Protein 7D8D (pdb70)

GO terms:
  GO:0071885 N-terminal protein N-methyltransferase activity (F, IDA)
  GO:0005829 cytosol (C, IDA)
  GO:0018016 N-terminal peptidyl-proline dimethylation (P, IDA)
  GO:0002181 cytoplasmic translation (P, IGI)
  GO:0002181 cytoplasmic translation (P, IMP)
  GO:0071885 N-terminal protein N-methyltransferase activity (F, IMP)
  GO:0005737 cytoplasm (C, HDA)
  GO:0018016 N-terminal peptidyl-proline dimethylation (P, IMP)

Radius of gyration: 16.6 Å; Cα contacts (8 Å, |Δi|>4): 497; chains: 2; bounding box: 36×50×42 Å

Solvent-accessible surface area: 11032 Å² total; per-residue (Å²): 250,132,94,89,21,26,67,69,21,111,68,126,68,3,62,96,76,22,57,127,27,101,26,61,36,79,11,21,3,44,50,27,0,120,85,48,79,0,8,87,45,4,30,97,10,1,39,58,4,5,140,121,11,116,88,108,6,103,44,79,137,156,49,97,66,33,0,0,2,0,21,10,8,2,0,14,11,0,84,50,2,0,43,147,40,7,54,80,0,0,0,1,10,42,2,128,38,4,15,101,50,0,74,98,33,0,47,133,11,86,128,146,45,19,22,24,101,43,59,94,41,12,11,46,108,11,88,4,87,82,34,44,0,11,0,0,0,1,9,18,8,1,6,32,2,23,30,74,74,2,7,45,0,0,103,62,0,40,99,0,14,8,51,59,1,0,0,0,2,0,15,4,6,10,77,86,121,92,25,39,47,43,147,92,4,2,6,8,9,1,4,43,39,50,1,117,110,5,4,115,115,4,24,3,94,49,35,20,30,75,97,9,169,48,32,32,231,69,10,7,27,1,51,6,0,0,0,21,47,72,102,200,14,3,32,106,77,165

Organism: Saccharomyces cerevisiae (strain ATCC 204508 / S288c) (NCBI:txid559292)

Foldseek 3Di:
DDDALLVQFDLVLLLVLLLPFDLDQCRVVVNCGPVHCPLVLVQVQVQVVCVVCVVLQDADPPDFAEEEAEQQFLNSCVLRHVVVPHQAYEYEHQHVVSPVNNCVSCVVVVVVVRYDYYHNDHLLPDAADFQAHQEYEAEAPLQSHPLVSSLVSLLSVQRNHHVSHKYKYKYFADPDQGKHADSSNRGIHHHPVSVVVSCVSSQKDWPDKAWRPDDDPVGGTIIMTIIHGHDD/DDDDDD

Structure (mmCIF, N/CA/C/O backbone):
data_7D8D
#
_entry.id   7D8D
#
_cell.length_a   38.692
_cell.length_b   52.014
_cell.length_c   127.723
_cell.angle_alpha   90.000
_cell.angle_beta   90.000
_cell.angle_gamma   90.000
#
_symmetry.space_group_name_H-M   'P 21 21 21'
#
loop_
_entity.id
_entity.type
_entity.pdbx_description
1 polymer 'Alpha N-terminal protein methyltransferase 1'
2 polymer Rps25A-peptide
3 non-polymer S-ADENOSYL-L-HOMOCYSTEINE
4 water water
#
loop_
_atom_site.group_PDB
_atom_site.id
_atom_site.type_symbol
_atom_site.label_atom_id
_atom_site.label_alt_id
_atom_site.label_comp_id
_atom_site.label_asym_id
_atom_site.label_entity_id
_atom_site.label_seq_id
_atom_site.pdbx_PDB_ins_code
_atom_site.Cartn_x
_atom_site.Cartn_y
_atom_site.Cartn_z
_atom_site.occupancy
_atom_site.B_iso_or_equiv
_atom_site.auth_seq_id
_atom_site.auth_comp_id
_atom_site.auth_asym_id
_atom_site.auth_atom_id
_atom_site.pdbx_PDB_model_num
ATOM 1 N N . MET A 1 1 ? 23.46338 26.30978 -1.36392 0.500 41.86416 1 MET A N 1
ATOM 2 C CA . MET A 1 1 ? 22.85486 25.09233 -1.97053 0.500 41.64365 1 MET A CA 1
ATOM 3 C C . MET A 1 1 ? 23.23428 23.83094 -1.20540 0.500 34.44143 1 MET A C 1
ATOM 4 O O . MET A 1 1 ? 24.28561 23.75664 -0.56873 0.500 33.69377 1 MET A O 1
ATOM 20 N N . ASP A 1 2 ? 22.35511 22.83973 -1.28441 1.000 28.10168 2 ASP A N 1
ATOM 21 C CA . ASP A 1 2 ? 22.60021 21.54777 -0.67388 1.000 22.72065 2 ASP A CA 1
ATOM 22 C C . ASP A 1 2 ? 23.74261 20.83375 -1.38793 1.000 17.15241 2 ASP A C 1
ATOM 23 O O . ASP A 1 2 ? 24.03120 21.08332 -2.56170 1.000 17.95223 2 ASP A O 1
ATOM 32 N N . VAL A 1 3 ? 24.39668 19.92519 -0.67107 1.000 12.43316 3 VAL A N 1
ATOM 33 C CA . VAL A 1 3 ? 25.40551 19.07555 -1.30343 1.000 10.78244 3 VAL A CA 1
ATOM 34 C C . VAL A 1 3 ? 24.69895 18.25416 -2.37649 1.000 9.83289 3 VAL A C 1
ATOM 35 O O . VAL A 1 3 ? 23.47530 18.06072 -2.31031 1.000 10.38268 3 VAL A O 1
ATOM 48 N N . PRO A 1 4 ? 25.40659 17.76189 -3.38856 1.000 9.38029 4 PRO A N 1
ATOM 49 C CA . PRO A 1 4 ? 24.72492 17.01304 -4.44928 1.000 9.11421 4 PRO A CA 1
ATOM 50 C C . PRO A 1 4 ? 24.02017 15.78219 -3.89683 1.000 7.95292 4 PRO A C 1
ATOM 51 O O . PRO A 1 4 ? 24.52402 15.09177 -3.01200 1.000 8.38720 4 PRO A O 1
ATOM 62 N N . ALA A 1 5 ? 22.85397 15.48617 -4.46556 1.000 7.36813 5 ALA A N 1
ATOM 63 C CA . ALA A 1 5 ? 22.10709 14.30367 -4.04848 1.000 7.30595 5 ALA A CA 1
ATOM 64 C C . ALA A 1 5 ? 22.96157 13.04381 -4.11449 1.000 6.34389 5 ALA A C 1
ATOM 65 O O . ALA A 1 5 ? 22.86089 12.17183 -3.24040 1.000 6.52612 5 ALA A O 1
ATOM 72 N N . ASP A 1 6 ? 23.78597 12.91258 -5.15876 1.000 5.75638 6 ASP A N 1
ATOM 73 C CA . ASP A 1 6 ? 24.53633 11.67235 -5.33937 1.000 6.03866 6 ASP A CA 1
ATOM 74 C C . ASP A 1 6 ? 25.70473 11.53407 -4.37357 1.000 6.22100 6 ASP A C 1
ATOM 75 O O . ASP A 1 6 ? 26.26953 10.43762 -4.27586 1.000 6.64174 6 ASP A O 1
ATOM 84 N N . SER A 1 7 ? 26.04457 12.58634 -3.62505 1.000 6.44304 7 SER A N 1
ATOM 85 C CA . SER A 1 7 ? 27.10392 12.47761 -2.62977 1.000 7.47977 7 SER A CA 1
ATOM 86 C C . SER A 1 7 ? 26.71032 11.57830 -1.46873 1.000 7.01486 7 SER A C 1
ATOM 87 O O . SER A 1 7 ? 27.57720 11.18194 -0.68696 1.000 8.38007 7 SER A O 1
ATOM 95 N N . HIS A 1 8 ? 25.42347 11.27380 -1.32458 1.000 7.00454 8 HIS A N 1
ATOM 96 C CA . HIS A 1 8 ? 24.92971 10.45827 -0.22403 1.000 7.76186 8 HIS A CA 1
ATOM 97 C C . HIS A 1 8 ? 24.90543 8.96997 -0.54476 1.000 7.44487 8 HIS A C 1
ATOM 98 O O . HIS A 1 8 ? 24.66375 8.16271 0.35783 1.000 8.18474 8 HIS A O 1
ATOM 112 N N . ILE A 1 9 ? 25.12553 8.58336 -1.80401 1.000 6.73450 9 ILE A N 1
ATOM 113 C CA . ILE A 1 9 ? 25.08152 7.16950 -2.16223 1.000 6.46105 9 ILE A CA 1
ATOM 114 C C . ILE A 1 9 ? 26.17948 6.40767 -1.44415 1.000 6.38968 9 ILE A C 1
ATOM 115 O O . ILE A 1 9 ? 27.34776 6.82158 -1.44508 1.000 7.63370 9 ILE A O 1
ATOM 131 N N . LYS A 1 10 ? 25.80745 5.27087 -0.85638 1.000 6.77722 10 LYS A N 1
ATOM 132 C CA . LYS A 1 10 ? 26.73808 4.33747 -0.22829 1.000 7.35473 10 LYS A CA 1
ATOM 133 C C . LYS A 1 10 ? 26.39262 2.95071 -0.76007 1.000 6.68460 10 LYS A C 1
ATOM 134 O O . LYS A 1 10 ? 25.33423 2.39872 -0.43866 1.000 6.89508 10 LYS A O 1
ATOM 153 N N . TYR A 1 11 ? 27.27994 2.38200 -1.57983 1.000 6.87128 11 TYR A N 1
ATOM 154 C CA . TYR A 1 11 ? 26.98027 1.10168 -2.21313 1.000 6.81816 11 TYR A CA 1
ATOM 155 C C . TYR A 1 11 ? 26.59737 0.03757 -1.18915 1.000 7.08154 11 TYR A C 1
ATOM 156 O O . TYR A 1 11 ? 25.68245 -0.76349 -1.42080 1.000 7.25421 11 TYR A O 1
ATOM 174 N N . GLU A 1 12 ? 27.30915 -0.00731 -0.06202 1.000 7.86642 12 GLU A N 1
ATOM 175 C CA . GLU A 1 12 ? 27.03853 -1.03978 0.92609 1.000 9.41470 12 GLU A CA 1
ATOM 176 C C . GLU A 1 12 ? 25.62593 -0.92926 1.48576 1.000 8.25682 12 GLU A C 1
ATOM 177 O O . GLU A 1 12 ? 24.99982 -1.95193 1.79788 1.000 8.66147 12 GLU A O 1
ATOM 189 N N . ASP A 1 13 ? 25.11726 0.29877 1.64927 1.000 7.67631 13 ASP A N 1
ATOM 190 C CA . ASP A 1 13 ? 23.75449 0.47236 2.13369 1.000 7.64981 13 ASP A CA 1
ATOM 191 C C . ASP A 1 13 ? 22.75202 -0.05520 1.11768 1.000 6.72638 13 ASP A C 1
ATOM 192 O O . ASP A 1 13 ? 21.74606 -0.67081 1.48783 1.000 7.36685 13 ASP A O 1
ATOM 201 N N . ALA A 1 14 ? 23.00230 0.18929 -0.16778 1.000 6.06554 14 ALA A N 1
ATOM 202 C CA . ALA A 1 14 ? 22.10947 -0.31246 -1.20290 1.000 6.06140 14 ALA A CA 1
ATOM 203 C C . ALA A 1 14 ? 22.07672 -1.83430 -1.21594 1.000 5.84516 14 ALA A C 1
ATOM 204 O O . ALA A 1 14 ? 21.00438 -2.44694 -1.28044 1.000 6.16464 14 ALA A O 1
ATOM 211 N N . ILE A 1 15 ? 23.24489 -2.46711 -1.16973 1.000 6.34708 15 ILE A N 1
ATOM 212 C CA . ILE A 1 15 ? 23.27209 -3.92172 -1.19846 1.000 6.76737 15 ILE A CA 1
ATOM 213 C C . ILE A 1 15 ? 22.65810 -4.49951 0.07506 1.000 7.06575 15 ILE A C 1
ATOM 214 O O . ILE A 1 15 ? 21.94320 -5.50398 0.02021 1.000 7.35960 15 ILE A O 1
ATOM 230 N N . ASP A 1 16 ? 22.90151 -3.87750 1.23081 1.000 7.28362 16 ASP A N 1
ATOM 231 C CA . ASP A 1 16 ? 22.26423 -4.35340 2.45557 1.000 8.22303 16 ASP A CA 1
ATOM 232 C C . ASP A 1 16 ? 20.74482 -4.29381 2.33839 1.000 8.21833 16 ASP A C 1
ATOM 233 O O . ASP A 1 16 ? 20.03687 -5.20354 2.78670 1.000 9.52506 16 ASP A O 1
ATOM 242 N N . TYR A 1 17 ? 20.22364 -3.20813 1.76339 1.000 7.34857 17 TYR A N 1
ATOM 243 C CA . TYR A 1 17 ? 18.78187 -3.07756 1.58879 1.000 7.47815 17 TYR A CA 1
ATOM 244 C C . TYR A 1 17 ? 18.24211 -4.17077 0.67501 1.000 6.94676 17 TYR A C 1
ATOM 245 O O . TYR A 1 17 ? 17.31841 -4.90772 1.03722 1.000 7.86198 17 TYR A O 1
ATOM 263 N N . TRP A 1 18 ? 18.80356 -4.28627 -0.52803 1.000 6.65721 18 TRP A N 1
ATOM 264 C CA . TRP A 1 18 ? 18.22921 -5.20062 -1.50512 1.000 6.06537 18 TRP A CA 1
ATOM 265 C C . TRP A 1 18 ? 18.38714 -6.65552 -1.08665 1.000 7.06114 18 TRP A C 1
ATOM 266 O O . TRP A 1 18 ? 17.53071 -7.48481 -1.40816 1.000 6.99164 18 TRP A O 1
ATOM 287 N N . THR A 1 19 ? 19.44830 -6.97976 -0.35037 1.000 7.05221 19 THR A N 1
ATOM 288 C CA . THR A 1 19 ? 19.64714 -8.36205 0.08224 1.000 7.11250 19 THR A CA 1
ATOM 289 C C . THR A 1 19 ? 18.52165 -8.84323 0.98750 1.000 8.38172 19 THR A C 1
ATOM 290 O O . THR A 1 19 ? 18.23527 -10.04547 1.03168 1.000 9.45498 19 THR A O 1
ATOM 301 N N . ASP A 1 20 ? 17.84717 -7.92984 1.68622 1.000 8.18171 20 ASP A N 1
ATOM 302 C CA . ASP A 1 20 ? 16.72709 -8.28750 2.54522 1.000 9.83073 20 ASP A CA 1
ATOM 303 C C . ASP A 1 20 ? 15.36058 -8.10788 1.88664 1.000 9.48005 20 ASP A C 1
ATOM 304 O O . ASP A 1 20 ? 14.34558 -8.37449 2.53731 1.000 11.41658 20 ASP A O 1
ATOM 313 N N . VAL A 1 21 ? 15.30021 -7.68554 0.62597 1.000 7.97566 21 VAL A N 1
ATOM 314 C CA . VAL A 1 21 ? 14.04677 -7.58506 -0.11315 1.000 7.43769 21 VAL A CA 1
ATOM 315 C C . VAL A 1 21 ? 13.67453 -8.95782 -0.65812 1.000 7.13284 21 VAL A C 1
ATOM 316 O O . VAL A 1 21 ? 14.53085 -9.71446 -1.13021 1.000 7.69968 21 VAL A O 1
ATOM 329 N N . ASP A 1 22 ? 12.38718 -9.28653 -0.60481 1.000 7.73205 22 ASP A N 1
ATOM 330 C CA . ASP A 1 22 ? 11.93212 -10.55147 -1.16311 1.000 7.77011 22 ASP A CA 1
ATOM 331 C C . ASP A 1 22 ? 12.34614 -10.67932 -2.62742 1.000 7.18705 22 ASP A C 1
ATOM 332 O O . ASP A 1 22 ? 12.20759 -9.73756 -3.41574 1.000 7.67434 22 ASP A O 1
ATOM 341 N N . ALA A 1 23 ? 12.79792 -11.87946 -3.00749 1.000 7.35722 23 ALA A N 1
ATOM 342 C CA . ALA A 1 23 ? 13.21860 -12.16892 -4.37958 1.000 6.93596 23 ALA A CA 1
ATOM 343 C C . ALA A 1 23 ? 11.99358 -12.53385 -5.21718 1.000 6.57517 23 ALA A C 1
ATOM 344 O O . ALA A 1 23 ? 11.81018 -13.67005 -5.66551 1.000 7.56914 23 ALA A O 1
ATOM 351 N N . THR A 1 24 ? 11.14768 -11.52388 -5.42667 1.000 6.48984 24 THR A N 1
ATOM 352 C CA . THR A 1 24 ? 9.86793 -11.66422 -6.09341 1.000 6.46522 24 THR A CA 1
ATOM 353 C C . THR A 1 24 ? 9.63447 -10.42710 -6.94625 1.000 6.28495 24 THR A C 1
ATOM 354 O O . THR A 1 24 ? 10.31506 -9.40225 -6.81148 1.000 6.12213 24 THR A O 1
ATOM 365 N N . VAL A 1 25 ? 8.62284 -10.50849 -7.81316 1.000 6.28891 25 VAL A N 1
ATOM 366 C CA . VAL A 1 25 ? 8.23102 -9.34503 -8.60946 1.000 6.63526 25 VAL A CA 1
ATOM 367 C C . VAL A 1 25 ? 7.81684 -8.18156 -7.70732 1.000 6.59462 25 VAL A C 1
ATOM 368 O O . VAL A 1 25 ? 8.20537 -7.03474 -7.94807 1.000 6.80693 25 VAL A O 1
ATOM 381 N N . ASP A 1 26 ? 7.03562 -8.45151 -6.65294 1.000 6.98978 26 ASP A N 1
ATOM 382 C CA . ASP A 1 26 ? 6.69339 -7.39381 -5.70454 1.000 7.30374 26 ASP A CA 1
ATOM 383 C C . ASP A 1 26 ? 7.95014 -6.76694 -5.11325 1.000 7.12552 26 ASP A C 1
ATOM 384 O O . ASP A 1 26 ? 8.01638 -5.54720 -4.91549 1.000 8.42540 26 ASP A O 1
ATOM 393 N N . GLY A 1 27 ? 8.94852 -7.58605 -4.78430 1.000 6.56928 27 GLY A N 1
ATOM 394 C CA . GLY A 1 27 ? 10.16472 -7.04122 -4.19998 1.000 6.28117 27 GLY A CA 1
ATOM 395 C C . GLY A 1 27 ? 10.91886 -6.12316 -5.14170 1.000 6.45363 27 GLY A C 1
ATOM 396 O O . GLY A 1 27 ? 11.26925 -4.99095 -4.78784 1.000 7.38841 27 GLY A O 1
ATOM 400 N N . VAL A 1 28 ? 11.20391 -6.60486 -6.35627 1.000 6.27891 28 VAL A N 1
ATOM 401 C CA . VAL A 1 28 ? 12.01843 -5.81641 -7.27068 1.000 6.35703 28 VAL A CA 1
ATOM 402 C C . VAL A 1 28 ? 11.25469 -4.63547 -7.86073 1.000 6.82680 28 VAL A C 1
ATOM 403 O O . VAL A 1 28 ? 11.88058 -3.70810 -8.39235 1.000 8.25937 28 VAL A O 1
ATOM 416 N N . LEU A 1 29 ? 9.91663 -4.63701 -7.78362 1.000 6.22675 29 LEU A N 1
ATOM 417 C CA . LEU A 1 29 ? 9.11937 -3.51528 -8.25513 1.000 6.84186 29 LEU A CA 1
ATOM 418 C C . LEU A 1 29 ? 8.58488 -2.66062 -7.11305 1.000 7.28132 29 LEU A C 1
ATOM 419 O O . LEU A 1 29 ? 7.65901 -1.86415 -7.31027 1.000 7.78721 29 LEU A O 1
ATOM 435 N N . GLY A 1 30 ? 9.17777 -2.78204 -5.92950 1.000 8.18840 30 GLY A N 1
ATOM 436 C CA . GLY A 1 30 ? 8.82907 -1.87940 -4.85005 1.000 9.39773 30 GLY A CA 1
ATOM 437 C C . GLY A 1 30 ? 7.35979 -1.89296 -4.50612 1.000 9.99940 30 GLY A C 1
ATOM 438 O O . GLY A 1 30 ? 6.78796 -0.83689 -4.19426 1.000 11.16703 30 GLY A O 1
ATOM 442 N N . GLY A 1 31 ? 6.73737 -3.06892 -4.56293 1.000 9.13026 31 GLY A N 1
ATOM 443 C CA . GLY A 1 31 ? 5.34409 -3.25732 -4.24103 1.000 9.50369 31 GLY A CA 1
ATOM 444 C C . GLY A 1 31 ? 4.39966 -3.23029 -5.42239 1.000 9.39865 31 GLY A C 1
ATOM 445 O O . GLY A 1 31 ? 3.24503 -3.64481 -5.28762 1.000 12.04768 31 GLY A O 1
ATOM 449 N N . TYR A 1 32 ? 4.85214 -2.77102 -6.57552 1.000 7.49519 32 TYR A N 1
ATOM 450 C CA . TYR A 1 32 ? 3.99764 -2.62214 -7.75616 1.000 7.24341 32 TYR A CA 1
ATOM 451 C C . TYR A 1 32 ? 4.11971 -3.84874 -8.66397 1.000 6.76795 32 TYR A C 1
ATOM 452 O O . TYR A 1 32 ? 4.55851 -3.78834 -9.81206 1.000 7.28448 32 TYR A O 1
ATOM 470 N N . GLY A 1 33 ? 3.70908 -4.98710 -8.11496 1.000 7.61536 33 GLY A N 1
ATOM 471 C CA . GLY A 1 33 ? 3.81814 -6.27665 -8.76846 1.000 7.61941 33 GLY A CA 1
ATOM 472 C C . GLY A 1 33 ? 2.54879 -6.68992 -9.48132 1.000 7.91054 33 GLY A C 1
ATOM 473 O O . GLY A 1 33 ? 1.78578 -5.85866 -9.98131 1.000 8.05434 33 GLY A O 1
ATOM 477 N N . GLU A 1 34 ? 2.32995 -8.00306 -9.56794 1.000 9.85379 34 GLU A N 1
ATOM 478 C CA . GLU A 1 34 ? 1.29700 -8.52411 -10.46341 1.000 12.47182 34 GLU A CA 1
ATOM 479 C C . GLU A 1 34 ? -0.12153 -8.19410 -10.01276 1.000 12.10927 34 GLU A C 1
ATOM 480 O O . GLU A 1 34 ? -1.04946 -8.32725 -10.81913 1.000 14.29057 34 GLU A O 1
ATOM 492 N N . GLY A 1 35 ? -0.31971 -7.76428 -8.77199 1.000 10.94420 35 GLY A N 1
ATOM 493 C CA . GLY A 1 35 ? -1.61079 -7.25056 -8.35524 1.000 11.60085 35 GLY A CA 1
ATOM 494 C C . GLY A 1 35 ? -1.92295 -5.84945 -8.82703 1.000 9.76280 35 GLY A C 1
ATOM 495 O O . GLY A 1 35 ? -3.01066 -5.32403 -8.56177 1.000 10.91367 35 GLY A O 1
ATOM 499 N N . THR A 1 36 ? -0.98779 -5.23617 -9.53810 1.000 8.00149 36 THR A N 1
ATOM 500 C CA . THR A 1 36 ? -1.13437 -3.90462 -10.08877 1.000 6.94570 36 THR A CA 1
ATOM 501 C C . THR A 1 36 ? -1.00787 -3.98676 -11.60174 1.000 5.94872 36 THR A C 1
ATOM 502 O O . THR A 1 36 ? -0.67934 -5.03443 -12.16669 1.000 6.71614 36 THR A O 1
ATOM 513 N N . VAL A 1 37 ? -1.23479 -2.84931 -12.25952 1.000 5.50379 37 VAL A N 1
ATOM 514 C CA . VAL A 1 37 ? -1.04227 -2.78196 -13.70208 1.000 5.22370 37 VAL A CA 1
ATOM 515 C C . VAL A 1 37 ? 0.42217 -2.70265 -14.12331 1.000 5.08575 37 VAL A C 1
ATOM 516 O O . VAL A 1 37 ? 0.71170 -2.75420 -15.32737 1.000 5.06006 37 VAL A O 1
ATOM 529 N N . VAL A 1 38 ? 1.35865 -2.53903 -13.19495 1.000 5.01659 38 VAL A N 1
ATOM 530 C CA . VAL A 1 38 ? 2.70842 -2.12013 -13.57174 1.000 4.80565 38 VAL A CA 1
ATOM 531 C C . VAL A 1 38 ? 3.45348 -3.15237 -14.40864 1.000 4.80173 38 VAL A C 1
ATOM 532 O O . VAL A 1 38 ? 3.99889 -2.78040 -15.45909 1.000 5.14144 38 VAL A O 1
ATOM 545 N N . PRO A 1 39 ? 3.53999 -4.42702 -14.02338 1.000 5.55954 39 PRO A N 1
ATOM 546 C CA . PRO A 1 39 ? 4.26926 -5.36874 -14.89975 1.000 5.95349 39 PRO A CA 1
ATOM 547 C C . PRO A 1 39 ? 3.71529 -5.40002 -16.31700 1.000 5.94446 39 PRO A C 1
ATOM 548 O O . PRO A 1 39 ? 4.48265 -5.37705 -17.29680 1.000 6.47578 39 PRO A O 1
ATOM 559 N N . THR A 1 40 ? 2.38953 -5.41933 -16.44779 1.000 5.98421 40 THR A N 1
ATOM 560 C CA . THR A 1 40 ? 1.75852 -5.47976 -17.76577 1.000 6.15254 40 THR A CA 1
ATOM 561 C C . THR A 1 40 ? 2.07365 -4.23995 -18.58630 1.000 5.47213 40 THR A C 1
ATOM 562 O O . THR A 1 40 ? 2.43247 -4.34066 -19.77226 1.000 5.89558 40 THR A O 1
ATOM 573 N N . MET A 1 41 ? 1.92603 -3.06171 -17.97684 1.000 5.05054 41 MET A N 1
ATOM 574 C CA . MET A 1 41 ? 2.23320 -1.82450 -18.67175 1.000 5.01797 41 MET A CA 1
ATOM 575 C C . MET A 1 41 ? 3.70833 -1.75425 -19.04338 1.000 4.72920 41 MET A C 1
ATOM 576 O O . MET A 1 41 ? 4.05026 -1.32261 -20.15077 1.000 4.86772 41 MET A O 1
ATOM 590 N N . ASP A 1 42 ? 4.58628 -2.14203 -18.11666 1.000 4.96594 42 ASP A N 1
ATOM 591 C CA . ASP A 1 42 ? 6.01916 -2.07502 -18.36347 1.000 4.78523 42 ASP A CA 1
ATOM 592 C C . ASP A 1 42 ? 6.40789 -2.86811 -19.60562 1.000 4.78987 42 ASP A C 1
ATOM 593 O O . ASP A 1 42 ? 7.17168 -2.39075 -20.45197 1.000 4.99266 42 ASP A O 1
ATOM 602 N N . VAL A 1 43 ? 5.93456 -4.10835 -19.70694 1.000 5.10623 43 VAL A N 1
ATOM 603 C CA . VAL A 1 43 ? 6.29836 -4.96027 -20.83931 1.000 5.53956 43 VAL A CA 1
ATOM 604 C C . VAL A 1 43 ? 5.70054 -4.42680 -22.13320 1.000 5.0152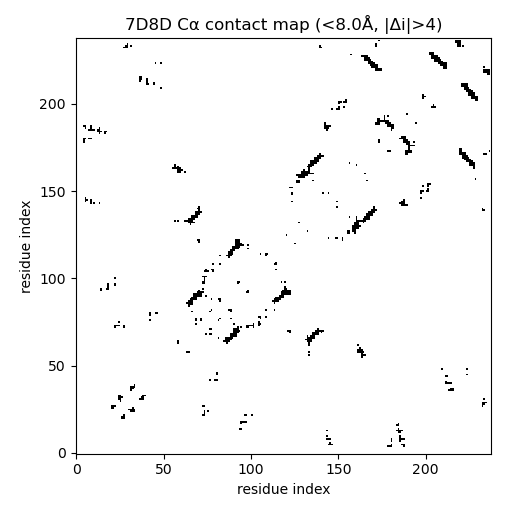5 43 VAL A C 1
ATOM 605 O O . VAL A 1 43 ? 6.35970 -4.41675 -23.17808 1.000 5.54567 43 VAL A O 1
ATOM 618 N N . LEU A 1 44 ? 4.45160 -3.95980 -22.07897 1.000 5.19660 44 LEU A N 1
ATOM 619 C CA . LEU A 1 44 ? 3.81729 -3.36639 -23.25246 1.000 5.57486 44 LEU A CA 1
ATOM 620 C C . LEU A 1 44 ? 4.62648 -2.18718 -23.76894 1.000 5.07673 44 LEU A C 1
ATOM 621 O O . LEU A 1 44 ? 4.89582 -2.06670 -24.97128 1.000 5.87313 44 LEU A O 1
ATOM 637 N N . GLY A 1 45 ? 5.02863 -1.30289 -22.85886 1.000 5.08796 45 GLY A N 1
ATOM 638 C CA . GLY A 1 45 ? 5.75469 -0.11853 -23.26642 1.000 5.27839 45 GLY A CA 1
ATOM 639 C C . GLY A 1 45 ? 7.14502 -0.42421 -23.78788 1.000 4.50279 45 GLY A C 1
ATOM 640 O O . GLY A 1 45 ? 7.59047 0.16638 -24.78033 1.000 4.87206 45 GLY A O 1
ATOM 644 N N . SER A 1 46 ? 7.85217 -1.35292 -23.13705 1.000 4.15218 46 SER A N 1
ATOM 645 C CA . SER A 1 46 ? 9.17738 -1.73611 -23.61472 1.000 4.26039 46 SER A CA 1
ATOM 646 C C . SER A 1 46 ? 9.10079 -2.41443 -24.97755 1.000 4.26653 46 SER A C 1
ATOM 647 O O . SER A 1 46 ? 9.92714 -2.14871 -25.85551 1.000 5.03468 46 SER A O 1
ATOM 655 N N . ASN A 1 47 ? 8.13298 -3.30901 -25.15731 1.000 4.89819 47 ASN A N 1
ATOM 656 C CA . ASN A 1 47 ? 7.97351 -3.94981 -26.45674 1.000 5.64781 47 ASN A CA 1
ATOM 657 C C . ASN A 1 47 ? 7.65565 -2.92546 -27.53478 1.000 6.28107 47 ASN A C 1
ATOM 658 O O . ASN A 1 47 ? 8.19826 -2.99502 -28.63805 1.000 7.57122 47 ASN A O 1
ATOM 669 N N . ASN A 1 48 ? 6.76309 -1.97762 -27.24145 1.000 6.21590 48 ASN A N 1
ATOM 670 C CA A ASN A 1 48 ? 6.42441 -0.95687 -28.23205 0.700 6.98282 48 ASN A CA 1
ATOM 671 C CA B ASN A 1 48 ? 6.43134 -0.97397 -28.24780 0.300 7.22650 48 ASN A CA 1
ATOM 672 C C . ASN A 1 48 ? 7.64548 -0.11103 -28.57838 1.000 6.34947 48 ASN A C 1
ATOM 673 O O . ASN A 1 48 ? 7.85690 0.25584 -29.73994 1.000 7.12185 48 ASN A O 1
ATOM 694 N N . PHE A 1 49 ? 8.45233 0.22142 -27.56966 1.000 5.67820 49 PHE A N 1
ATOM 695 C CA . PHE A 1 49 ? 9.65222 1.02912 -27.76524 1.000 5.77324 49 PHE A CA 1
ATOM 696 C C . PHE A 1 49 ? 10.62549 0.32346 -28.69498 1.000 5.28905 49 PHE A C 1
ATOM 697 O O . PHE A 1 49 ? 11.12532 0.91247 -29.65876 1.000 5.77811 49 PHE A O 1
ATOM 714 N N . LEU A 1 50 ? 10.89802 -0.95500 -28.42477 1.000 5.30259 50 LEU A N 1
ATOM 715 C CA . LEU A 1 50 ? 11.80867 -1.72199 -29.27470 1.000 5.51464 50 LEU A CA 1
ATOM 716 C C . LEU A 1 50 ? 11.22922 -1.92786 -30.67112 1.000 5.93655 50 LEU A C 1
ATOM 717 O O . LEU A 1 50 ? 11.96508 -1.87775 -31.66190 1.000 6.50721 50 LEU A O 1
ATOM 733 N N . ARG A 1 51 ? 9.91741 -2.15189 -30.77641 1.000 7.21753 51 ARG A N 1
ATOM 734 C CA A ARG A 1 51 ? 9.30385 -2.32188 -32.08704 0.490 8.95508 51 ARG A CA 1
ATOM 735 C CA B ARG A 1 51 ? 9.30188 -2.31927 -32.09041 0.510 8.48177 51 ARG A CA 1
ATOM 736 C C . ARG A 1 51 ? 9.50164 -1.07594 -32.93786 1.000 8.56173 51 ARG A C 1
ATOM 737 O O . ARG A 1 51 ? 9.88591 -1.16137 -34.11088 1.000 10.00383 51 ARG A O 1
ATOM 778 N N . LYS A 1 52 ? 9.24789 0.09348 -32.36258 1.000 8.78054 52 LYS A N 1
ATOM 779 C CA . LYS A 1 52 ? 9.37936 1.31401 -33.13682 1.000 10.60693 52 LYS A CA 1
ATOM 780 C C . LYS A 1 52 ? 10.82212 1.62775 -33.48475 1.000 8.15166 52 LYS A C 1
ATOM 781 O O . LYS A 1 52 ? 11.06197 2.33067 -34.46681 1.000 9.56346 52 LYS A O 1
ATOM 800 N N . LEU A 1 53 ? 11.78150 1.07501 -32.74998 1.000 6.61017 53 LEU A N 1
ATOM 801 C CA . LEU A 1 53 ? 13.20111 1.26164 -33.01253 1.000 6.04290 53 LEU A CA 1
ATOM 802 C C . LEU A 1 53 ? 13.80418 0.20456 -33.92751 1.000 5.60721 53 LEU A C 1
ATOM 803 O O . LEU A 1 53 ? 15.02212 0.22476 -34.14128 1.000 5.45014 53 LEU A O 1
ATOM 819 N N . LYS A 1 54 ? 13.00570 -0.70733 -34.48752 1.000 6.05346 54 LYS A N 1
ATOM 820 C CA . LYS A 1 54 ? 13.58606 -1.78215 -35.28469 1.000 6.42874 54 LYS A CA 1
ATOM 821 C C . LYS A 1 54 ? 14.51272 -1.25138 -36.37403 1.000 5.90904 54 LYS A C 1
ATOM 822 O O . LYS A 1 54 ? 15.58344 -1.81573 -36.60834 1.000 5.78150 54 LYS A O 1
ATOM 841 N N . SER A 1 55 ? 14.12175 -0.17424 -37.05609 1.000 5.45782 55 SER A N 1
ATOM 842 C CA . SER A 1 55 ? 14.93352 0.31049 -38.16608 1.000 6.11538 55 SER A CA 1
ATOM 843 C C . SER A 1 55 ? 16.27937 0.85188 -37.70950 1.000 4.47320 55 SER A C 1
ATOM 844 O O . SER A 1 55 ? 17.15953 1.05951 -38.55507 1.000 5.66401 55 SER A O 1
ATOM 852 N N . ARG A 1 56 ? 16.44154 1.10450 -36.40644 1.000 4.65997 56 ARG A N 1
ATOM 853 C CA . ARG A 1 56 ? 17.66600 1.64609 -35.83084 1.000 4.91087 56 ARG A CA 1
ATOM 854 C C . ARG A 1 56 ? 18.55507 0.56300 -35.24044 1.000 4.58272 56 ARG A C 1
ATOM 855 O O . ARG A 1 56 ? 19.62082 0.86700 -34.69688 1.000 5.35582 56 ARG A O 1
ATOM 876 N N . MET A 1 57 ? 18.12833 -0.70107 -35.30987 1.000 4.50886 57 MET A N 1
ATOM 877 C CA . MET A 1 57 ? 18.78123 -1.79351 -34.58784 1.000 4.70530 57 MET A CA 1
ATOM 878 C C . MET A 1 57 ? 19.09905 -2.97538 -35.49721 1.000 5.15573 57 MET A C 1
ATOM 879 O O . MET A 1 57 ? 19.22908 -4.10723 -35.01481 1.000 6.47140 57 MET A O 1
ATOM 893 N N . LEU A 1 58 ? 19.24238 -2.75041 -36.79096 1.000 4.95986 58 LEU A N 1
ATOM 894 C CA . LEU A 1 58 ? 19.65338 -3.85004 -37.66357 1.000 5.01196 58 LEU A CA 1
ATOM 895 C C . LEU A 1 58 ? 21.09112 -4.24316 -37.33562 1.000 4.66561 58 LEU A C 1
ATOM 896 O O . LEU A 1 58 ? 21.98913 -3.39137 -37.39225 1.000 5.76644 58 LEU A O 1
ATOM 912 N N . PRO A 1 59 ? 21.36776 -5.51132 -37.02800 1.000 4.82935 59 PRO A N 1
ATOM 913 C CA . PRO A 1 59 ? 22.76166 -5.90272 -36.79350 1.000 5.48118 59 PRO A CA 1
ATOM 914 C C . PRO A 1 59 ? 23.61339 -5.71815 -38.03839 1.000 5.31388 59 PRO A C 1
ATOM 915 O O . PRO A 1 59 ? 23.14119 -5.81689 -39.17312 1.000 6.59261 59 PRO A O 1
ATOM 926 N N . GLN A 1 60 ? 24.90145 -5.49793 -37.79982 1.000 5.66729 60 GLN A N 1
ATOM 927 C CA A GLN A 1 60 ? 25.89091 -5.30327 -38.84645 0.490 6.98132 60 GLN A CA 1
ATOM 928 C CA B GLN A 1 60 ? 25.91135 -5.28136 -38.82244 0.510 5.92570 60 GLN A CA 1
ATOM 929 C C . GLN A 1 60 ? 27.02320 -6.30705 -38.64472 1.000 6.27340 60 GLN A C 1
ATOM 930 O O . GLN A 1 60 ? 27.13514 -6.96237 -37.60408 1.000 6.01738 60 GLN A O 1
ATOM 957 N N . GLU A 1 61 ? 27.86059 -6.44765 -39.67154 1.000 7.27795 61 GLU A N 1
ATOM 958 C CA . GLU A 1 61 ? 29.05960 -7.27966 -39.58099 1.000 7.37117 61 GLU A CA 1
ATOM 959 C C . GLU A 1 61 ? 28.73854 -8.68708 -39.08502 1.000 6.52476 61 GLU A C 1
ATOM 960 O O . GLU A 1 61 ? 29.46610 -9.27052 -38.27965 1.000 7.58924 61 GLU A O 1
ATOM 972 N N . ASN A 1 62 ? 27.64210 -9.24567 -39.58368 1.000 6.14039 62 ASN A N 1
ATOM 973 C CA . ASN A 1 62 ? 27.27635 -10.63968 -39.35843 1.000 6.37286 62 ASN A CA 1
ATOM 974 C C . ASN A 1 62 ? 26.88580 -10.94953 -37.92063 1.000 5.63322 62 ASN A C 1
ATOM 975 O O . ASN A 1 62 ? 26.79988 -12.11806 -37.54755 1.000 6.98397 62 ASN A O 1
ATOM 986 N N . ASN A 1 63 ? 26.57626 -9.93548 -37.11820 1.000 5.25916 63 ASN A N 1
ATOM 987 C CA . ASN A 1 63 ? 26.20663 -10.14883 -35.73137 1.000 5.19913 63 ASN A CA 1
ATOM 988 C C . ASN A 1 63 ? 24.78452 -10.68201 -35.57824 1.000 4.75854 63 ASN A C 1
ATOM 989 O O . ASN A 1 63 ? 23.94734 -10.58830 -36.47866 1.000 5.19055 63 ASN A O 1
ATOM 1000 N N . VAL A 1 64 ? 24.53443 -11.24319 -34.39350 1.000 4.81563 64 VAL A N 1
ATOM 1001 C CA . VAL A 1 64 ? 23.19915 -11.60064 -33.93244 1.000 4.71377 64 VAL A CA 1
ATOM 1002 C C . VAL A 1 64 ? 22.88323 -10.76742 -32.68405 1.000 4.58092 64 VAL A C 1
ATOM 1003 O O . VAL A 1 64 ? 23.72917 -10.04937 -32.15041 1.000 4.90255 64 VAL A O 1
ATOM 1016 N N . LYS A 1 65 ? 21.64137 -10.85930 -32.22115 1.000 4.40820 65 LYS A N 1
ATOM 1017 C CA . LYS A 1 65 ? 21.10112 -9.89266 -31.26320 1.000 4.38746 65 LYS A CA 1
ATOM 1018 C C . LYS A 1 65 ? 21.39606 -10.30385 -29.81571 1.000 4.31965 65 LYS A C 1
ATOM 1019 O O . LYS A 1 65 ? 20.51272 -10.65352 -29.03573 1.000 5.17105 65 LYS A O 1
ATOM 1038 N N . TYR A 1 66 ? 22.67313 -10.18230 -29.43397 1.000 4.60362 66 TYR A N 1
ATOM 1039 C CA . TYR A 1 66 ? 23.10585 -10.49222 -28.07371 1.000 4.34363 66 TYR A CA 1
ATOM 1040 C C . TYR A 1 66 ? 22.80403 -9.28588 -27.18495 1.000 3.95613 66 TYR A C 1
ATOM 1041 O O . TYR A 1 66 ? 23.25446 -8.17358 -27.46830 1.000 4.56894 66 TYR A O 1
ATOM 1059 N N . ALA A 1 67 ? 22.03376 -9.49372 -26.12034 1.000 4.18965 67 ALA A N 1
ATOM 1060 C CA . ALA A 1 67 ? 21.67352 -8.42937 -25.20131 1.000 4.02082 67 ALA A CA 1
ATOM 1061 C C . ALA A 1 67 ? 22.22697 -8.70224 -23.81186 1.000 3.70893 67 ALA A C 1
ATOM 1062 O O . ALA A 1 67 ? 22.55536 -9.83953 -23.46502 1.000 4.58279 67 ALA A O 1
ATOM 1069 N N . VAL A 1 68 ? 22.27128 -7.64952 -22.99716 1.000 3.84984 68 VAL A N 1
ATOM 1070 C CA . VAL A 1 68 ? 22.57126 -7.77349 -21.57391 1.000 3.94576 68 VAL A CA 1
ATOM 1071 C C . VAL A 1 68 ? 21.55999 -6.97040 -20.77343 1.000 3.61423 68 VAL A C 1
ATOM 1072 O O . VAL A 1 68 ? 21.19243 -5.85269 -21.14440 1.000 4.35764 68 VAL A O 1
ATOM 1085 N N . ASP A 1 69 ? 21.10103 -7.58108 -19.68587 1.000 3.69282 69 ASP A N 1
ATOM 1086 C CA . ASP A 1 69 ? 20.10723 -7.06059 -18.75248 1.000 3.81179 69 ASP A CA 1
ATOM 1087 C C . ASP A 1 69 ? 20.86453 -6.59456 -17.50946 1.000 3.76244 69 ASP A C 1
ATOM 1088 O O . ASP A 1 69 ? 21.35101 -7.41097 -16.72066 1.000 4.25726 69 ASP A O 1
ATOM 1097 N N . ILE A 1 70 ? 21.01883 -5.27019 -17.36674 1.000 3.84203 70 ILE A N 1
ATOM 1098 C CA . ILE A 1 70 ? 21.82704 -4.65371 -16.31733 1.000 4.06043 70 ILE A CA 1
ATOM 1099 C C . ILE A 1 70 ? 20.96218 -4.37987 -15.08975 1.000 4.39607 70 ILE A C 1
ATOM 1100 O O . ILE A 1 70 ? 19.85828 -3.85045 -15.20116 1.000 5.14832 70 ILE A O 1
ATOM 1116 N N . GLY A 1 71 ? 21.48991 -4.66702 -13.90023 1.000 4.54068 71 GLY A N 1
ATOM 1117 C CA . GLY A 1 71 ? 20.71162 -4.48202 -12.67736 1.000 4.54077 71 GLY A CA 1
ATOM 1118 C C . GLY A 1 71 ? 19.45948 -5.33877 -12.69892 1.000 4.41948 71 GLY A C 1
ATOM 1119 O O . GLY A 1 71 ? 18.34189 -4.88868 -12.42049 1.000 4.85048 71 GLY A O 1
ATOM 1123 N N . ALA A 1 72 ? 19.64548 -6.60272 -13.06112 1.000 4.24613 72 ALA A N 1
ATOM 1124 C CA . ALA A 1 72 ? 18.55958 -7.44271 -13.52633 1.000 4.20045 72 ALA A CA 1
ATOM 1125 C C . ALA A 1 72 ? 17.63312 -7.95361 -12.43983 1.000 4.20506 72 ALA A C 1
ATOM 1126 O O . ALA A 1 72 ? 16.56743 -8.48722 -12.78295 1.000 4.69232 72 ALA A O 1
ATOM 1133 N N . GLY A 1 73 ? 17.98964 -7.83195 -11.17197 1.000 4.73777 73 GLY A N 1
ATOM 1134 C CA . GLY A 1 73 ? 17.10059 -8.33680 -10.13780 1.000 4.94310 73 GLY A CA 1
ATOM 1135 C C . GLY A 1 73 ? 16.97640 -9.84782 -10.22243 1.000 5.27178 73 GLY A C 1
ATOM 1136 O O . GLY A 1 73 ? 17.97587 -10.57125 -10.24991 1.000 5.50512 73 GLY A O 1
ATOM 1140 N N . ILE A 1 74 ? 15.72756 -10.33979 -10.23590 1.000 5.02111 74 ILE A N 1
ATOM 1141 C CA . ILE A 1 74 ? 15.46540 -11.77012 -10.37834 1.000 5.08657 74 ILE A CA 1
ATOM 1142 C C . ILE A 1 74 ? 15.33134 -12.18842 -11.84331 1.000 4.98569 74 ILE A C 1
ATOM 1143 O O . ILE A 1 74 ? 14.93742 -13.31886 -12.13044 1.000 6.54208 74 ILE A O 1
ATOM 1159 N N . GLY A 1 75 ? 15.65874 -11.29748 -12.77556 1.000 4.56248 75 GLY A N 1
ATOM 1160 C CA . GLY A 1 75 ? 15.55390 -11.60871 -14.18521 1.000 5.24041 75 GLY A CA 1
ATOM 1161 C C . GLY A 1 75 ? 14.22241 -11.29670 -14.82699 1.000 4.70457 75 GLY A C 1
ATOM 1162 O O . GLY A 1 75 ? 13.99404 -11.72072 -15.96573 1.000 5.11845 75 GLY A O 1
ATOM 1166 N N . ARG A 1 76 ? 13.35524 -10.54190 -14.14916 1.000 4.69687 76 ARG A N 1
ATOM 1167 C CA . ARG A 1 76 ? 12.00694 -10.27905 -14.64592 1.000 4.71447 76 ARG A CA 1
ATOM 1168 C C . ARG A 1 76 ? 11.99142 -9.74286 -16.07111 1.000 4.88409 76 ARG A C 1
ATOM 1169 O O . ARG A 1 76 ? 11.16022 -10.15768 -16.88759 1.000 5.45245 76 ARG A O 1
ATOM 1190 N N . VAL A 1 77 ? 12.84209 -8.76494 -16.37292 1.000 4.61599 77 VAL A N 1
ATOM 1191 C CA . VAL A 1 77 ? 12.78761 -8.14029 -17.69402 1.000 5.14578 77 VAL A CA 1
ATOM 1192 C C . VAL A 1 77 ? 13.19805 -9.12882 -18.77326 1.000 4.78976 77 VAL A C 1
ATOM 1193 O O . VAL A 1 77 ? 12.62800 -9.13741 -19.87064 1.000 5.47246 77 VAL A O 1
ATOM 1206 N N . SER A 1 78 ? 14.19858 -9.96505 -18.49051 1.000 4.56653 78 SER A N 1
ATOM 1207 C CA . SER A 1 78 ? 14.59847 -10.99282 -19.44699 1.000 4.62704 78 SER A CA 1
ATOM 1208 C C . SER A 1 78 ? 13.50677 -12.03381 -19.62727 1.000 4.69372 78 SER A C 1
ATOM 1209 O O . SER A 1 78 ? 13.20671 -12.43408 -20.75483 1.000 5.57610 78 SER A O 1
ATOM 1217 N N . LYS A 1 79 ? 12.90874 -12.48386 -18.52096 1.000 5.02952 79 LYS A N 1
ATOM 1218 C CA . LYS A 1 79 ? 11.90147 -13.53880 -18.55041 1.000 5.72404 79 LYS A CA 1
ATOM 1219 C C . LYS A 1 79 ? 10.66603 -13.11483 -19.32424 1.000 5.37295 79 LYS A C 1
ATOM 1220 O O . LYS A 1 79 ? 10.04079 -13.93767 -20.00427 1.000 6.89929 79 LYS A O 1
ATOM 1239 N N . THR A 1 80 ? 10.26472 -11.84471 -19.18620 1.000 5.65307 80 THR A N 1
ATOM 1240 C CA . THR A 1 80 ? 8.96932 -11.40198 -19.67312 1.000 5.96604 80 THR A CA 1
ATOM 1241 C C . THR A 1 80 ? 9.04127 -10.50188 -20.90065 1.000 6.03017 80 THR A C 1
ATOM 1242 O O . THR A 1 80 ? 7.98721 -10.19468 -21.47616 1.000 7.40390 80 THR A O 1
A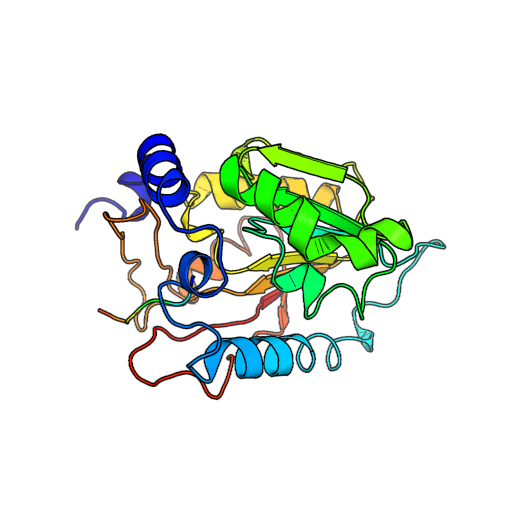TOM 1253 N N . MET A 1 81 ? 10.24118 -10.09375 -21.32973 1.000 5.45492 81 MET A N 1
ATOM 1254 C CA . MET A 1 81 ? 10.34450 -9.09049 -22.38515 1.000 5.72413 81 MET A CA 1
ATOM 1255 C C . MET A 1 81 ? 11.56135 -9.31234 -23.28260 1.000 5.07046 81 MET A C 1
ATOM 1256 O O . MET A 1 81 ? 11.41048 -9.60175 -24.47612 1.000 5.79094 81 MET A O 1
ATOM 1270 N N . LEU A 1 82 ? 12.76937 -9.24687 -22.72864 1.000 5.03552 82 LEU A N 1
ATOM 1271 C CA A LEU A 1 82 ? 13.94525 -9.22083 -23.59341 0.590 4.98793 82 LEU A CA 1
ATOM 1272 C CA B LEU A 1 82 ? 13.95726 -9.22471 -23.57841 0.410 5.50407 82 LEU A CA 1
ATOM 1273 C C . LEU A 1 82 ? 14.12542 -10.50661 -24.38699 1.000 5.02194 82 LEU A C 1
ATOM 1274 O O . LEU A 1 82 ? 14.66602 -10.46507 -25.49779 1.000 5.89083 82 LEU A O 1
ATOM 1305 N N . HIS A 1 83 ? 13.70163 -11.65333 -23.84532 1.000 5.31365 83 HIS A N 1
ATOM 1306 C CA . HIS A 1 83 ? 13.94546 -12.91146 -24.53485 1.000 5.87987 83 HIS A CA 1
ATOM 1307 C C . HIS A 1 83 ? 13.25391 -12.95419 -25.88672 1.000 6.50596 83 HIS A C 1
ATOM 1308 O O . HIS A 1 83 ? 13.68519 -13.70608 -26.75916 1.000 7.47158 83 HIS A O 1
ATOM 1322 N N . LYS A 1 84 ? 12.17518 -12.19805 -26.07897 1.000 6.96738 84 LYS A N 1
ATOM 1323 C CA . LYS A 1 84 ? 11.52441 -12.20793 -27.38075 1.000 8.68573 84 LYS A CA 1
ATOM 1324 C C . LYS A 1 84 ? 12.41187 -11.56674 -28.43291 1.000 7.95539 84 LYS A C 1
ATOM 1325 O O . LYS A 1 84 ? 12.50042 -12.05936 -29.56198 1.000 11.60737 84 LYS A O 1
ATOM 1344 N N . HIS A 1 85 ? 13.11798 -10.50529 -28.06378 1.000 5.64031 85 HIS A N 1
ATOM 1345 C CA . HIS A 1 85 ? 13.88496 -9.69453 -28.99829 1.000 5.74641 85 HIS A CA 1
ATOM 1346 C C . HIS A 1 85 ? 15.29440 -10.20617 -29.21370 1.000 5.73199 85 HIS A C 1
ATOM 1347 O O . HIS A 1 85 ? 15.84918 -10.04693 -30.30940 1.000 7.30014 85 HIS A O 1
ATOM 1361 N N . ALA A 1 86 ? 15.89075 -10.79713 -28.19824 1.000 5.71371 86 ALA A N 1
ATOM 1362 C CA . ALA A 1 86 ? 17.30840 -11.10332 -28.18779 1.000 5.85343 86 ALA A CA 1
ATOM 1363 C C . ALA A 1 86 ? 17.58478 -12.54418 -28.59299 1.000 5.53595 86 ALA A C 1
ATOM 1364 O O . ALA A 1 86 ? 16.83427 -13.46412 -28.26773 1.000 6.44780 86 ALA A O 1
ATOM 1371 N N . ALA A 1 87 ? 18.71780 -12.73419 -29.26806 1.000 5.32506 87 ALA A N 1
ATOM 1372 C CA . ALA A 1 87 ? 19.21841 -14.07475 -29.56327 1.000 5.70215 87 ALA A CA 1
ATOM 1373 C C . ALA A 1 87 ? 19.74971 -14.76685 -28.31206 1.000 5.38502 87 ALA A C 1
ATOM 1374 O O . ALA A 1 87 ? 19.64678 -15.98808 -28.17770 1.000 6.55204 87 ALA A O 1
ATOM 1381 N N . LYS A 1 88 ? 20.37841 -14.00844 -27.42128 1.000 4.93030 88 LYS A N 1
ATOM 1382 C CA . LYS A 1 88 ? 21.05756 -14.53161 -26.24189 1.000 5.20847 88 LYS A CA 1
ATOM 1383 C C . LYS A 1 88 ? 21.12819 -13.37107 -25.26184 1.000 4.30472 88 LYS A C 1
ATOM 1384 O O . LYS A 1 88 ? 21.14473 -12.21150 -25.68185 1.000 4.85222 88 LYS A O 1
ATOM 1403 N N . ILE A 1 89 ? 21.14824 -13.68894 -23.96638 1.000 4.55254 89 ILE A N 1
ATOM 1404 C CA . ILE A 1 89 ? 21.08082 -12.68491 -22.90983 1.000 4.20810 89 ILE A CA 1
ATOM 1405 C C . ILE A 1 89 ? 22.10152 -12.99642 -21.82293 1.000 4.30058 89 ILE A C 1
ATOM 1406 O O . ILE A 1 89 ? 22.13557 -14.11507 -21.29751 1.000 5.32813 89 ILE A O 1
ATOM 1422 N N . ASP A 1 90 ? 22.91648 -11.99991 -21.46968 1.000 4.09506 90 ASP A N 1
ATOM 1423 C CA . ASP A 1 90 ? 23.68744 -11.99282 -20.23339 1.000 4.75345 90 ASP A CA 1
ATOM 1424 C C . ASP A 1 90 ? 22.96035 -11.11115 -19.22108 1.000 4.54669 90 ASP A C 1
ATOM 1425 O O . ASP A 1 90 ? 22.16824 -10.24155 -19.59888 1.000 4.51858 90 ASP A O 1
ATOM 1434 N N . LEU A 1 91 ? 23.24096 -11.31495 -17.92938 1.000 4.75114 91 LEU A N 1
ATOM 1435 C CA . LEU A 1 91 ? 22.62423 -10.50954 -16.87487 1.000 4.44751 91 LEU A CA 1
ATOM 1436 C C . LEU A 1 91 ? 23.68800 -10.07559 -15.87704 1.000 4.63933 91 LEU A C 1
ATOM 1437 O O . LEU A 1 91 ? 24.61635 -10.82861 -15.58408 1.000 5.64994 91 LEU A O 1
ATOM 1453 N N . VAL A 1 92 ? 23.53486 -8.86149 -15.34120 1.000 4.38191 92 VAL A N 1
ATOM 1454 C CA . VAL A 1 92 ? 24.42084 -8.30255 -14.32177 1.000 4.56953 92 VAL A CA 1
ATOM 1455 C C . VAL A 1 92 ? 23.55053 -7.94578 -13.12030 1.000 4.45464 92 VAL A C 1
ATOM 1456 O O . VAL A 1 92 ? 22.60795 -7.15251 -13.25586 1.000 4.58028 92 VAL A O 1
ATOM 1469 N N . GLU A 1 93 ? 23.86253 -8.51277 -11.95098 1.000 5.09202 93 GLU A N 1
ATOM 1470 C CA . GLU A 1 93 ? 23.08070 -8.22371 -10.75019 1.000 5.14745 93 GLU A CA 1
ATOM 1471 C C . GLU A 1 93 ? 23.94869 -8.49654 -9.53373 1.000 5.54067 93 GLU A C 1
ATOM 1472 O O . GLU A 1 93 ? 24.52737 -9.58580 -9.42760 1.000 6.41985 93 GLU A O 1
ATOM 1484 N N . PRO A 1 94 ? 24.05367 -7.55263 -8.58345 1.000 5.55957 94 PRO A N 1
ATOM 1485 C CA . PRO A 1 94 ? 24.96374 -7.76770 -7.44738 1.000 6.20070 94 PRO A CA 1
ATOM 1486 C C . PRO A 1 94 ? 24.41688 -8.59014 -6.29629 1.000 6.19840 94 PRO A C 1
ATOM 1487 O O . PRO A 1 94 ? 25.22794 -9.07608 -5.49773 1.000 7.99802 94 PRO A O 1
ATOM 1498 N N . VAL A 1 95 ? 23.10492 -8.73218 -6.14759 1.000 5.83818 95 VAL A N 1
ATOM 1499 C CA . VAL A 1 95 ? 22.51397 -9.26422 -4.92024 1.000 6.03302 95 VAL A CA 1
ATOM 1500 C C . VAL A 1 95 ? 22.38339 -10.78547 -4.98844 1.000 6.91211 95 VAL A C 1
ATOM 1501 O O . VAL A 1 95 ? 21.74410 -11.33588 -5.89454 1.000 6.81232 95 VAL A O 1
ATOM 1514 N N . LYS A 1 96 ? 22.97344 -11.46240 -4.00163 1.000 8.04748 96 LYS A N 1
ATOM 1515 C CA . LYS A 1 96 ? 23.07331 -12.92030 -4.02746 1.000 8.58537 96 LYS A CA 1
ATOM 1516 C C . LYS A 1 96 ? 21.72695 -13.62650 -4.06857 1.000 8.04813 96 LYS A C 1
ATOM 1517 O O . LYS A 1 96 ? 21.54600 -14.50401 -4.92905 1.000 8.55512 96 LYS A O 1
ATOM 1536 N N . PRO A 1 97 ? 20.76117 -13.33278 -3.19365 1.000 8.15349 97 PRO A N 1
ATOM 1537 C CA . PRO A 1 97 ? 19.47410 -14.04257 -3.28186 1.000 8.06523 97 PRO A CA 1
ATOM 1538 C C . PRO A 1 97 ? 18.71874 -13.75315 -4.55968 1.000 7.63736 97 PRO A C 1
ATOM 1539 O O . PRO A 1 97 ? 17.86994 -14.56449 -4.95354 1.000 7.90364 97 PRO A O 1
ATOM 1550 N N . PHE A 1 98 ? 18.98287 -12.61071 -5.20606 1.000 6.70668 98 PHE A N 1
ATOM 1551 C CA . PHE A 1 98 ? 18.35294 -12.32806 -6.49038 1.000 6.23809 98 PHE A CA 1
ATOM 1552 C C . PHE A 1 98 ? 18.92885 -13.21590 -7.58452 1.000 7.06884 98 PHE A C 1
ATOM 1553 O O . PHE A 1 98 ? 18.18327 -13.74758 -8.40581 1.000 7.36246 98 PHE A O 1
ATOM 1570 N N . ILE A 1 99 ? 20.25147 -13.39593 -7.59647 1.000 7.78098 99 ILE A N 1
ATOM 1571 C CA . ILE A 1 99 ? 20.88482 -14.33831 -8.51581 1.000 8.52359 99 ILE A CA 1
ATOM 1572 C C . ILE A 1 99 ? 20.32188 -15.74309 -8.30539 1.000 8.38766 99 ILE A C 1
ATOM 1573 O O . ILE A 1 99 ? 20.02406 -16.46414 -9.26338 1.000 9.10347 99 ILE A O 1
ATOM 1589 N N . GLU A 1 100 ? 20.19000 -16.16217 -7.04466 1.000 8.93489 100 GLU A N 1
ATOM 1590 C CA . GLU A 1 100 ? 19.68001 -17.50295 -6.77394 1.000 10.19291 100 GLU A CA 1
ATOM 1591 C C . GLU A 1 100 ? 18.28547 -17.67934 -7.35770 1.000 9.29140 100 GLU A C 1
ATOM 1592 O O . GLU A 1 100 ? 18.00295 -18.68966 -8.01202 1.000 9.72293 100 GLU A O 1
ATOM 1604 N N . GLN A 1 101 ? 17.41226 -16.69002 -7.17478 1.00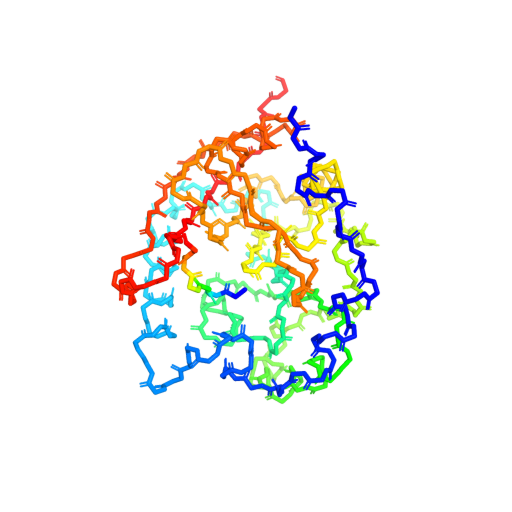0 8.57470 101 GLN A N 1
ATOM 1605 C CA . GLN A 1 101 ? 16.05904 -16.80628 -7.70454 1.000 7.85494 101 GLN A CA 1
ATOM 1606 C C . GLN A 1 101 ? 16.03927 -16.66913 -9.22255 1.000 7.59574 101 GLN A C 1
ATOM 1607 O O . GLN A 1 101 ? 15.19324 -17.27356 -9.88865 1.000 7.86655 101 GLN A O 1
ATOM 1621 N N . MET A 1 102 ? 16.95996 -15.87849 -9.77390 1.000 7.98537 102 MET A N 1
ATOM 1622 C CA . MET A 1 102 ? 17.05768 -15.70995 -11.21545 1.000 7.77460 102 MET A CA 1
ATOM 1623 C C . MET A 1 102 ? 17.20762 -17.05498 -11.91642 1.000 8.34371 102 MET A C 1
ATOM 1624 O O . MET A 1 102 ? 16.63755 -17.27061 -12.99329 1.000 8.56717 102 MET A O 1
ATOM 1638 N N . HIS A 1 103 ? 17.95969 -17.97978 -11.32553 1.000 10.00530 103 HIS A N 1
ATOM 1639 C CA . HIS A 1 103 ? 18.10610 -19.29646 -11.93880 1.000 12.08070 103 HIS A CA 1
ATOM 1640 C C . HIS A 1 103 ? 16.77439 -20.02568 -12.05679 1.000 12.70260 103 HIS A C 1
ATOM 1641 O O . HIS A 1 103 ? 16.56116 -20.76320 -13.02213 1.000 14.10515 103 HIS A O 1
ATOM 1655 N N . VAL A 1 104 ? 15.87076 -19.82606 -11.09558 1.000 12.42476 104 VAL A N 1
ATOM 1656 C CA . VAL A 1 104 ? 14.52513 -20.38998 -11.17703 1.000 12.55503 104 VAL A CA 1
ATOM 1657 C C . VAL A 1 104 ? 13.69387 -19.64999 -12.22308 1.000 11.42795 104 VAL A C 1
ATOM 1658 O O . VAL A 1 104 ? 13.01975 -20.26504 -13.05596 1.000 12.37882 104 VAL A O 1
ATOM 1671 N N . GLU A 1 105 ? 13.70930 -18.31829 -12.17472 1.000 9.62231 105 GLU A N 1
ATOM 1672 C CA . GLU A 1 105 ? 12.87932 -17.51830 -13.07033 1.000 9.21086 105 GLU A CA 1
ATOM 1673 C C . GLU A 1 105 ? 13.22300 -17.77847 -14.52589 1.000 9.09161 105 GLU A C 1
ATOM 1674 O O . GLU A 1 105 ? 12.33723 -17.75323 -15.39455 1.000 10.70567 105 GLU A O 1
ATOM 1686 N N . LEU A 1 106 ? 14.50439 -17.99395 -14.81900 1.000 7.72903 106 LEU A N 1
ATOM 1687 C CA . LEU A 1 106 ? 14.98398 -18.12811 -16.18899 1.000 7.88675 106 LEU A CA 1
ATOM 1688 C C . LEU A 1 106 ? 15.13364 -19.57963 -16.63428 1.000 8.67247 106 LEU A C 1
ATOM 1689 O O . LEU A 1 106 ? 15.74653 -19.82951 -17.67583 1.000 8.73757 106 LEU A O 1
ATOM 1705 N N . ALA A 1 107 ? 14.56042 -20.53294 -15.89829 1.000 10.08479 107 ALA A N 1
ATOM 1706 C CA . ALA A 1 107 ? 14.76916 -21.94918 -16.20108 1.000 11.68571 107 ALA A CA 1
ATOM 1707 C C . ALA A 1 107 ? 14.42119 -22.29803 -17.64617 1.000 11.41456 107 ALA A C 1
ATOM 1708 O O . ALA A 1 107 ? 15.16041 -23.03350 -18.31091 1.000 12.19288 107 ALA A O 1
ATOM 1715 N N . GLU A 1 108 ? 13.27767 -21.81902 -18.13907 1.000 11.79520 108 GLU A N 1
ATOM 1716 C CA . GLU A 1 108 ? 12.87219 -22.16607 -19.49535 1.000 13.11676 108 GLU A CA 1
ATOM 1717 C C . GLU A 1 108 ? 13.82844 -21.58294 -20.52186 1.000 11.00866 108 GLU A C 1
ATOM 1718 O O . GLU A 1 108 ? 14.08587 -22.20294 -21.56215 1.000 12.04072 108 GLU A O 1
ATOM 1730 N N . LEU A 1 109 ? 14.34457 -20.38202 -20.26358 1.000 9.31070 109 LEU A N 1
ATOM 1731 C CA . LEU A 1 109 ? 15.29289 -19.78072 -21.19279 1.000 8.37663 109 LEU A CA 1
ATOM 1732 C C . LEU A 1 109 ? 16.61947 -20.52365 -21.15953 1.000 8.10613 109 LEU A C 1
ATOM 1733 O O . LEU A 1 109 ? 17.25611 -20.72168 -22.20268 1.000 8.72600 109 LEU A O 1
ATOM 1749 N N . LYS A 1 110 ? 17.03740 -20.96032 -19.96749 1.000 7.99380 110 LYS A N 1
ATOM 1750 C CA . LYS A 1 110 ? 18.26098 -21.74814 -19.85264 1.000 9.33057 110 LYS A CA 1
ATOM 1751 C C . LYS A 1 110 ? 18.14551 -23.07571 -20.59195 1.000 10.01524 110 LYS A C 1
ATOM 1752 O O . LYS A 1 110 ? 19.12896 -23.55155 -21.16381 1.000 10.71663 110 LYS A O 1
ATOM 1771 N N . ASP A 1 111 ? 16.95558 -23.68026 -20.59944 1.000 10.79941 111 ASP A N 1
ATOM 1772 C CA . ASP A 1 111 ? 16.77800 -24.93618 -21.32025 1.000 12.00845 111 ASP A CA 1
ATOM 1773 C C . ASP A 1 111 ? 17.05057 -24.76840 -22.80712 1.000 11.12069 111 ASP A C 1
ATOM 1774 O O . ASP A 1 111 ? 17.41386 -25.74174 -23.48424 1.000 11.68051 111 ASP A O 1
ATOM 1783 N N . LYS A 1 112 ? 16.85422 -23.55933 -23.33507 1.000 10.21779 112 LYS A N 1
ATOM 1784 C CA . LYS A 1 112 ? 17.12435 -23.24122 -24.73078 1.000 9.70874 112 LYS A CA 1
ATOM 1785 C C . LYS A 1 112 ? 18.53272 -22.72457 -24.94585 1.000 7.78045 112 LYS A C 1
ATOM 1786 O O . LYS A 1 112 ? 18.89732 -22.39213 -26.08149 1.000 8.09551 112 LYS A O 1
ATOM 1805 N N . GLY A 1 113 ? 19.32660 -22.63853 -23.88493 1.000 7.88328 113 GLY A N 1
ATOM 1806 C CA . GLY A 1 113 ? 20.65496 -22.07825 -23.98537 1.000 7.80693 113 GLY A CA 1
ATOM 1807 C C . GLY A 1 113 ? 20.67769 -20.59362 -24.23822 1.000 6.85915 113 GLY A C 1
ATOM 1808 O O . GLY A 1 113 ? 21.71819 -20.06181 -24.61980 1.000 6.88046 113 GLY A O 1
ATOM 1812 N N . GLN A 1 114 ? 19.56045 -19.90234 -24.00665 1.000 6.35504 114 GLN A N 1
ATOM 1813 C CA . GLN A 1 114 ? 19.46487 -18.48398 -24.32467 1.000 5.88095 114 GLN A CA 1
ATOM 1814 C C . GLN A 1 114 ? 20.13831 -17.58391 -23.29551 1.000 5.73349 114 GLN A C 1
ATOM 1815 O O . GLN A 1 114 ? 20.33314 -16.39744 -23.57767 1.000 6.14094 114 GLN A O 1
ATOM 1829 N N . ILE A 1 115 ? 20.49089 -18.09931 -22.12314 1.000 6.16739 115 ILE A N 1
ATOM 1830 C CA . ILE A 1 115 ? 21.21401 -17.32867 -21.12107 1.000 6.48961 115 ILE A CA 1
ATOM 1831 C C . ILE A 1 115 ? 22.69739 -17.63756 -21.26025 1.000 7.34787 115 ILE A C 1
ATOM 1832 O O . ILE A 1 115 ? 23.11715 -18.79960 -21.20288 1.000 8.18818 115 ILE A O 1
ATOM 1848 N N . GLY A 1 116 ? 23.49695 -16.59881 -21.45584 1.000 6.77002 116 GLY A N 1
ATOM 1849 C CA . GLY A 1 116 ? 24.93153 -16.75252 -21.53871 1.000 8.33656 116 GLY A CA 1
ATOM 1850 C C . GLY A 1 116 ? 25.59844 -16.73837 -20.18201 1.000 9.19214 116 GLY A C 1
ATOM 1851 O O . GLY A 1 116 ? 25.77188 -17.78436 -19.55624 1.000 14.85828 116 GLY A O 1
ATOM 1855 N N . GLN A 1 117 ? 25.97615 -15.56691 -19.71236 1.000 7.17276 117 GLN A N 1
ATOM 1856 C CA . GLN A 1 117 ? 26.66748 -15.41038 -18.44850 1.000 7.47657 117 GLN A CA 1
ATOM 1857 C C . GLN A 1 117 ? 25.83448 -14.55891 -17.50559 1.000 6.17303 117 GLN A C 1
ATOM 1858 O O . GLN A 1 117 ? 25.21685 -13.57921 -17.92081 1.000 6.79306 117 GLN A O 1
ATOM 1872 N N . ILE A 1 118 ? 25.85196 -14.93645 -16.23636 1.000 7.06309 118 ILE A N 1
ATOM 1873 C CA . ILE A 1 118 ? 25.27338 -14.16100 -15.14940 1.000 7.11572 118 ILE A CA 1
ATOM 1874 C C . ILE A 1 118 ? 26.43762 -13.63868 -14.32101 1.000 7.08962 118 ILE A C 1
ATOM 1875 O O . ILE A 1 118 ? 27.23230 -14.42381 -13.78076 1.000 9.06669 118 ILE A O 1
ATOM 1891 N N . TYR A 1 119 ? 26.56912 -12.32054 -14.26387 1.000 6.47877 119 TYR A N 1
ATOM 1892 C CA . TYR A 1 119 ? 27.66438 -11.66012 -13.57118 1.000 6.85151 119 TYR A CA 1
ATOM 1893 C C . TYR A 1 119 ? 27.14732 -11.12628 -12.23495 1.000 6.64864 119 TYR A C 1
ATOM 1894 O O . TYR A 1 119 ? 26.30997 -10.21450 -12.20255 1.000 6.91685 119 TYR A O 1
ATOM 1912 N N . GLU A 1 120 ? 27.65220 -11.69928 -11.13640 1.000 7.46728 120 GLU A N 1
ATOM 1913 C CA . GLU A 1 120 ? 27.21757 -11.33956 -9.78501 1.000 8.27045 120 GLU A CA 1
ATOM 1914 C C . GLU A 1 120 ? 28.13702 -10.23125 -9.28327 1.000 7.27848 120 GLU A C 1
ATOM 1915 O O . GLU A 1 120 ? 29.12188 -10.46344 -8.58563 1.000 10.35988 120 GLU A O 1
ATOM 1927 N N . VAL A 1 121 ? 27.79826 -8.99894 -9.66053 1.000 6.44282 121 VAL A N 1
ATOM 1928 C CA . VAL A 1 121 ? 28.66823 -7.84250 -9.47534 1.000 6.31468 121 VAL A CA 1
ATOM 1929 C C . VAL A 1 121 ? 27.80096 -6.60420 -9.61484 1.000 5.82897 121 VAL A C 1
ATOM 1930 O O . VAL A 1 121 ? 26.74536 -6.63844 -10.24936 1.000 6.01081 121 VAL A O 1
ATOM 1943 N N . GLY A 1 122 ? 28.24888 -5.49478 -9.02180 1.000 6.03442 122 GLY A N 1
ATOM 1944 C CA . GLY A 1 122 ? 27.65033 -4.20752 -9.29907 1.000 6.14887 122 GLY A CA 1
ATOM 1945 C C . GLY A 1 122 ? 28.10019 -3.68227 -10.64956 1.000 5.10968 122 GLY A C 1
ATOM 1946 O O . GLY A 1 122 ? 29.21184 -3.94267 -11.10955 1.000 5.64597 122 GLY A O 1
ATOM 1950 N N . MET A 1 123 ? 27.23036 -2.91552 -11.30537 1.000 4.87713 123 MET A N 1
ATOM 1951 C CA . MET A 1 123 ? 27.56548 -2.47208 -12.65581 1.000 4.51289 123 MET A CA 1
ATOM 1952 C C . MET A 1 123 ? 28.81568 -1.59972 -12.66519 1.000 4.57778 123 MET A C 1
ATOM 1953 O O . MET A 1 123 ? 29.52983 -1.55698 -13.67320 1.000 4.87683 123 MET A O 1
ATOM 1967 N N . GLN A 1 124 ? 29.10022 -0.91299 -11.55321 1.000 4.85670 124 GLN A N 1
ATOM 1968 C CA . GLN A 1 124 ? 30.26645 -0.04049 -11.46949 1.000 5.14960 124 GLN A CA 1
ATOM 1969 C C . GLN A 1 124 ? 31.58310 -0.80114 -11.61859 1.000 5.06032 124 GLN A C 1
ATOM 1970 O O . GLN A 1 124 ? 32.59605 -0.19103 -11.97824 1.000 5.97281 124 GLN A O 1
ATOM 1984 N N . ASP A 1 125 ? 31.59068 -2.10406 -11.34173 1.000 5.08364 125 ASP A N 1
ATOM 1985 C CA . ASP A 1 125 ? 32.79445 -2.92272 -11.40933 1.000 5.53488 125 ASP A CA 1
ATOM 1986 C C . ASP A 1 125 ? 32.79779 -3.86575 -12.60410 1.000 5.47299 125 ASP A C 1
ATOM 1987 O O . ASP A 1 125 ? 33.71294 -4.68671 -12.72878 1.000 6.89618 125 ASP A O 1
ATOM 1996 N N . TRP A 1 126 ? 31.81530 -3.74183 -13.49151 1.000 5.45130 126 TRP A N 1
ATOM 1997 C CA . TRP A 1 126 ? 31.62376 -4.66370 -14.59896 1.000 5.76590 126 TRP A CA 1
ATOM 1998 C C . TRP A 1 126 ? 32.04790 -4.01710 -15.90811 1.000 5.34439 126 TRP A C 1
ATOM 1999 O O . TRP A 1 126 ? 31.76742 -2.83817 -16.14987 1.000 5.49629 126 TRP A O 1
ATOM 2020 N N . THR A 1 127 ? 32.68540 -4.81398 -16.76382 1.000 5.62041 127 THR A N 1
ATOM 2021 C CA . THR A 1 127 ? 33.07954 -4.36443 -18.09427 1.000 6.19968 127 THR A CA 1
ATOM 2022 C C . THR A 1 127 ? 32.51709 -5.32349 -19.13319 1.000 6.13999 127 THR A C 1
ATOM 2023 O O . THR A 1 127 ? 32.82237 -6.53181 -19.08557 1.000 7.08647 127 THR A O 1
ATOM 2034 N N . PRO A 1 128 ? 31.75311 -4.84529 -20.11141 1.000 6.12880 128 PRO A N 1
ATOM 2035 C CA . PRO A 1 128 ? 31.30989 -5.72697 -21.19905 1.000 6.67012 128 PRO A CA 1
ATOM 2036 C C . PRO A 1 128 ? 32.49204 -6.09403 -22.07468 1.000 7.34416 128 PRO A C 1
ATOM 2037 O O . PRO A 1 128 ? 33.36707 -5.26497 -22.32495 1.000 8.61503 128 PRO A O 1
ATOM 2048 N N . ASP A 1 129 ? 32.49611 -7.32036 -22.58845 1.000 7.17225 129 ASP A N 1
ATOM 2049 C CA . ASP A 1 129 ? 33.50155 -7.65631 -23.58491 1.000 7.99127 129 ASP A CA 1
ATOM 2050 C C . ASP A 1 129 ? 33.36356 -6.72420 -24.78591 1.000 6.88881 129 ASP A C 1
ATOM 2051 O O . ASP A 1 129 ? 32.25417 -6.39426 -25.21428 1.000 6.58130 129 ASP A O 1
ATOM 2060 N N . ALA A 1 130 ? 34.49833 -6.30912 -25.34376 1.000 7.27685 130 ALA A N 1
ATOM 2061 C CA . ALA A 1 130 ? 34.47798 -5.33287 -26.42327 1.000 7.39775 130 ALA A CA 1
ATOM 2062 C C . ALA A 1 130 ? 33.68091 -5.87610 -27.60484 1.000 6.94712 130 ALA A C 1
ATOM 2063 O O . ALA A 1 130 ? 33.87001 -7.01834 -28.03426 1.000 7.61719 130 ALA A O 1
ATOM 2070 N N . GLY A 1 131 ? 32.79569 -5.04707 -28.14102 1.000 6.33563 131 GLY A N 1
ATOM 2071 C CA . GLY A 1 131 ? 32.06250 -5.38236 -29.34149 1.000 6.63783 131 GLY A CA 1
ATOM 2072 C C . GLY A 1 131 ? 31.00765 -6.45758 -29.20487 1.000 6.09288 131 GLY A C 1
ATOM 2073 O O . GLY A 1 131 ? 30.48932 -6.91321 -30.22269 1.000 6.99749 131 GLY A O 1
ATOM 2077 N N . LYS A 1 132 ? 30.62777 -6.85034 -27.98457 1.000 5.76601 132 LYS A N 1
ATOM 2078 C CA . LYS A 1 132 ? 29.79255 -8.03499 -27.82792 1.000 5.87008 132 LYS A CA 1
ATOM 2079 C C . LYS A 1 132 ? 28.30544 -7.77344 -28.05606 1.000 4.95296 132 LYS A C 1
ATOM 2080 O O . LYS A 1 132 ? 27.59883 -8.65753 -28.55862 1.000 5.85959 132 LYS A O 1
ATOM 2099 N N . TYR A 1 133 ? 27.78869 -6.61476 -27.63086 1.000 4.52653 133 TYR A N 1
ATOM 2100 C CA . TYR A 1 133 ? 26.35126 -6.46020 -27.43147 1.000 4.41138 133 TYR A CA 1
ATOM 2101 C C . TYR A 1 133 ? 25.63448 -5.64759 -28.50267 1.000 3.87900 133 TYR A C 1
ATOM 2102 O O . TYR A 1 133 ? 26.01496 -4.51552 -28.81934 1.000 4.50234 133 TYR A O 1
ATOM 2120 N N . TRP A 1 134 ? 24.54020 -6.21956 -28.99062 1.000 3.68134 134 TRP A N 1
ATOM 2121 C CA . TRP A 1 134 ? 23.55581 -5.52372 -29.80983 1.000 3.97896 134 TRP A CA 1
ATOM 2122 C C . TRP A 1 134 ? 22.72683 -4.55119 -28.98110 1.000 3.59956 134 TRP A C 1
ATOM 2123 O O . TRP A 1 134 ? 22.34261 -3.48942 -29.48218 1.000 4.01695 134 TRP A O 1
ATOM 2144 N N . LEU A 1 135 ? 22.44599 -4.90655 -27.72783 1.000 3.62537 135 LEU A N 1
ATOM 2145 C CA . LEU A 1 135 ? 21.59171 -4.11983 -26.85102 1.000 3.81013 135 LEU A CA 1
ATOM 2146 C C . LEU A 1 135 ? 22.07099 -4.26007 -25.41669 1.000 3.37266 135 LEU A C 1
ATOM 2147 O O . LEU A 1 135 ? 22.25040 -5.37575 -24.92288 1.000 4.31489 135 LEU A O 1
ATOM 2163 N N . ILE A 1 136 ? 22.26089 -3.12801 -24.75706 1.000 3.67544 136 ILE A N 1
ATOM 2164 C CA . ILE A 1 136 ? 22.56737 -3.05013 -23.33006 1.000 3.50847 136 ILE A CA 1
ATOM 2165 C C . ILE A 1 136 ? 21.36782 -2.36490 -22.69026 1.000 3.39202 136 ILE A C 1
ATOM 2166 O O . ILE A 1 136 ? 21.13351 -1.17913 -22.94288 1.000 4.00712 136 ILE A O 1
ATOM 2182 N N . TRP A 1 137 ? 20.57772 -3.11186 -21.91005 1.000 3.54789 137 TRP A N 1
ATOM 2183 C CA . TRP A 1 137 ? 19.29477 -2.66281 -21.36918 1.000 3.33178 137 TRP A CA 1
ATOM 2184 C C . TRP A 1 137 ? 19.44759 -2.41206 -19.87195 1.000 3.30181 137 TRP A C 1
ATOM 2185 O O . TRP A 1 137 ? 19.68786 -3.34853 -19.10486 1.000 4.20063 137 TRP A O 1
ATOM 2206 N N . CYS A 1 138 ? 19.27336 -1.15682 -19.45638 1.000 3.54937 138 CYS A N 1
ATOM 2207 C CA . CYS A 1 138 ? 19.51382 -0.72180 -18.07853 1.000 3.78689 138 CYS A CA 1
ATOM 2208 C C . CYS A 1 138 ? 18.21221 -0.19089 -17.48834 1.000 4.04449 138 CYS A C 1
ATOM 2209 O O . CYS A 1 138 ? 17.86099 0.97297 -17.70704 1.000 6.74121 138 CYS A O 1
ATOM 2217 N N . GLN A 1 139 ? 17.51228 -0.99097 -16.69744 1.000 3.79780 139 GLN A N 1
ATOM 2218 C CA . GLN A 1 139 ? 16.18500 -0.63697 -16.21132 1.000 3.75086 139 GLN A CA 1
ATOM 2219 C C . GLN A 1 139 ? 16.11797 -0.57369 -14.68914 1.000 3.58608 139 GLN A C 1
ATOM 2220 O O . GLN A 1 139 ? 16.41973 -1.54996 -13.99050 1.000 4.21088 139 GLN A O 1
ATOM 2234 N N . TRP A 1 140 ? 15.68714 0.57936 -14.19012 1.000 3.62241 140 TRP A N 1
ATOM 2235 C CA . TRP A 1 140 ? 15.33718 0.75466 -12.78547 1.000 4.30459 140 TRP A CA 1
ATOM 2236 C C . TRP A 1 140 ? 16.49526 0.45773 -11.84957 1.000 4.46631 140 TRP A C 1
ATOM 2237 O O . TRP A 1 140 ? 16.27233 0.06475 -10.70763 1.000 6.60313 140 TRP A O 1
ATOM 2258 N N . CYS A 1 141 ? 17.72791 0.75893 -12.28974 1.000 4.41180 141 CYS A N 1
ATOM 2259 C CA . CYS A 1 141 ? 18.92858 0.47859 -11.50873 1.000 5.19532 141 CYS A CA 1
ATOM 2260 C C . CYS A 1 141 ? 20.02235 1.54822 -11.52921 1.000 4.61785 141 CYS A C 1
ATOM 2261 O O . CYS A 1 141 ? 20.86591 1.52220 -10.62285 1.000 5.10329 141 CYS A O 1
ATOM 2269 N N . VAL A 1 142 ? 20.11189 2.43488 -12.53316 1.000 4.37441 142 VAL A N 1
ATOM 2270 C CA . VAL A 1 142 ? 21.28976 3.29566 -12.63204 1.000 4.21839 142 VAL A CA 1
ATOM 2271 C C . VAL A 1 142 ? 21.35351 4.37005 -11.55578 1.000 4.08371 142 VAL A C 1
ATOM 2272 O O . VAL A 1 142 ? 22.40048 5.01256 -11.40088 1.000 4.67309 142 VAL A O 1
ATOM 2285 N N . GLY A 1 143 ? 20.27053 4.59116 -10.81621 1.000 4.60783 143 GLY A N 1
ATOM 2286 C CA . GLY A 1 143 ? 20.31211 5.48907 -9.67628 1.000 4.59978 143 GLY A CA 1
ATOM 2287 C C . GLY A 1 143 ? 21.23286 5.02614 -8.56530 1.000 4.38275 143 GLY A C 1
ATOM 2288 O O . GLY A 1 143 ? 21.53842 5.81091 -7.65888 1.000 5.20780 143 GLY A O 1
ATOM 2292 N N . HIS A 1 144 ? 21.68286 3.77651 -8.60331 1.000 4.47338 144 HIS A N 1
ATOM 2293 C CA . HIS A 1 144 ? 22.60901 3.28148 -7.59816 1.000 4.67426 144 HIS A CA 1
ATOM 2294 C C . HIS A 1 144 ? 24.03204 3.77647 -7.79620 1.000 4.67128 144 HIS A C 1
ATOM 2295 O O . HIS A 1 144 ? 24.84589 3.61343 -6.88537 1.000 5.20469 144 HIS A O 1
ATOM 2309 N N . LEU A 1 145 ? 24.35700 4.33660 -8.96331 1.000 4.58727 145 LEU A N 1
ATOM 2310 C CA . LEU A 1 145 ? 25.67834 4.91521 -9.19568 1.000 4.42378 145 LEU A CA 1
ATOM 2311 C C . LEU A 1 145 ? 25.59210 6.42591 -9.15016 1.000 4.53549 145 LEU A C 1
ATOM 2312 O O . LEU A 1 145 ? 24.63823 6.99341 -9.69573 1.000 5.01400 145 LEU A O 1
ATOM 2328 N N . PRO A 1 146 ? 26.57181 7.10135 -8.54626 1.000 4.89997 146 PRO A N 1
ATOM 2329 C CA . PRO A 1 146 ? 26.63656 8.56454 -8.68761 1.000 5.01571 146 PRO A CA 1
ATOM 2330 C C . PRO A 1 146 ? 26.90171 8.94900 -10.13925 1.000 4.81936 146 PRO A C 1
ATOM 2331 O O . PRO A 1 146 ? 27.26272 8.12119 -10.98258 1.000 4.93501 146 PRO A O 1
ATOM 2342 N N . ASP A 1 147 ? 26.72579 10.24397 -10.42044 1.000 4.82234 147 ASP A N 1
ATOM 2343 C CA . ASP A 1 147 ? 26.80433 10.75043 -11.79030 1.000 4.74923 147 ASP A CA 1
ATOM 2344 C C . ASP A 1 147 ? 28.12198 10.36797 -12.46563 1.000 4.92949 147 ASP A C 1
ATOM 2345 O O . ASP A 1 147 ? 28.12475 9.86462 -13.59362 1.000 5.13141 147 ASP A O 1
ATOM 2354 N N . ALA A 1 148 ? 29.25765 10.63852 -11.81951 1.000 5.37270 148 ALA A N 1
ATOM 2355 C CA . ALA A 1 148 ? 30.53909 10.40363 -12.48263 1.000 5.57671 148 ALA A CA 1
ATOM 2356 C C . ALA A 1 148 ? 30.73796 8.92277 -12.77496 1.000 5.10361 148 ALA A C 1
ATOM 2357 O O . ALA A 1 148 ? 31.22621 8.54122 -13.84724 1.000 5.52001 148 ALA A O 1
ATOM 2364 N N . GLU A 1 149 ? 30.37491 8.07403 -11.81771 1.000 5.05377 149 GLU A N 1
ATOM 2365 C CA . GLU A 1 149 ? 30.49733 6.63439 -11.99448 1.000 5.10157 149 GLU A CA 1
ATOM 2366 C C . GLU A 1 149 ? 29.57292 6.13514 -13.09819 1.000 4.72429 149 GLU A C 1
ATOM 2367 O O . GLU A 1 149 ? 29.91528 5.20143 -13.83487 1.000 4.65942 149 GLU A O 1
ATOM 2379 N N . LEU A 1 150 ? 28.38744 6.73439 -13.21938 1.000 4.59709 150 LEU A N 1
ATOM 2380 C CA . LEU A 1 150 ? 27.46476 6.34346 -14.28408 1.000 4.08600 150 LEU A CA 1
ATOM 2381 C C . LEU A 1 150 ? 28.01594 6.74264 -15.65078 1.000 4.10196 150 LEU A C 1
ATOM 2382 O O . LEU A 1 150 ? 27.93041 5.97042 -16.60940 1.000 4.44072 150 LEU A O 1
ATOM 2398 N N . VAL A 1 151 ? 28.59320 7.94261 -15.76215 1.000 4.52849 151 VAL A N 1
ATOM 2399 C CA . VAL A 1 151 ? 29.28213 8.30886 -17.00008 1.000 4.72886 151 VAL A CA 1
ATOM 2400 C C . VAL A 1 151 ? 30.33934 7.26849 -17.34321 1.000 4.26007 151 VAL A C 1
ATOM 2401 O O . VAL A 1 151 ? 30.45561 6.82671 -18.49137 1.000 4.67608 151 VAL A O 1
ATOM 2414 N N . ALA A 1 152 ? 31.14881 6.88498 -16.35550 1.000 4.49832 152 ALA A N 1
ATOM 2415 C CA . ALA A 1 152 ? 32.20939 5.91119 -16.59786 1.000 4.62085 152 ALA A CA 1
ATOM 2416 C C . ALA A 1 152 ? 31.64259 4.56925 -17.05721 1.000 4.75656 152 ALA A C 1
ATOM 2417 O O . ALA A 1 152 ? 32.18237 3.93473 -17.97089 1.000 4.67673 152 ALA A O 1
ATOM 2424 N N . PHE A 1 153 ? 30.56605 4.11814 -16.41460 1.000 4.22512 153 PHE A N 1
ATOM 2425 C CA . PHE A 1 153 ? 29.90360 2.87777 -16.82109 1.000 4.18597 153 PHE A CA 1
ATOM 2426 C C . PHE A 1 153 ? 29.43319 2.96810 -18.26676 1.000 4.21911 153 PHE A C 1
ATOM 2427 O O . PHE A 1 153 ? 29.64741 2.04528 -19.05811 1.000 4.49055 153 PHE A O 1
ATOM 2444 N N . LEU A 1 154 ? 28.78595 4.08447 -18.63288 1.000 4.22955 154 LEU A N 1
ATOM 2445 C CA . LEU A 1 154 ? 28.28735 4.22291 -19.99821 1.000 4.11216 154 LEU A CA 1
ATOM 2446 C C . LEU A 1 154 ? 29.42608 4.25413 -21.01294 1.000 4.19821 154 LEU A C 1
ATOM 2447 O O . LEU A 1 154 ? 29.29078 3.71302 -22.11785 1.000 4.73979 154 LEU A O 1
ATOM 2463 N N . LYS A 1 155 ? 30.56490 4.85979 -20.65554 1.000 4.06294 155 LYS A N 1
ATOM 2464 C CA . LYS A 1 155 ? 31.71688 4.81736 -21.55358 1.000 4.61129 155 LYS A CA 1
ATOM 2465 C C . LYS A 1 155 ? 32.21375 3.38904 -21.76710 1.000 4.81258 155 LYS A C 1
ATOM 2466 O O . LYS A 1 155 ? 32.57296 3.01832 -22.89387 1.000 5.23348 155 LYS A O 1
ATOM 2485 N N . ARG A 1 156 ? 32.24410 2.57093 -20.70363 1.000 4.41097 156 ARG A N 1
ATOM 2486 C CA . ARG A 1 156 ? 32.63715 1.17029 -20.88937 1.000 4.60955 156 ARG A CA 1
ATOM 2487 C C . ARG A 1 156 ? 31.61640 0.44935 -21.77268 1.000 4.85850 156 ARG A C 1
ATOM 2488 O O . ARG A 1 156 ? 31.97836 -0.38273 -22.61391 1.000 5.25364 156 ARG A O 1
ATOM 2509 N N . CYS A 1 157 ? 30.33203 0.75543 -21.58139 1.000 4.84033 157 CYS A N 1
ATOM 2510 C CA . CYS A 1 157 ? 29.28040 0.15153 -22.38985 1.000 4.75298 157 CYS A CA 1
ATOM 2511 C C . CYS A 1 157 ? 29.47575 0.42734 -23.86929 1.000 5.01020 157 CYS A C 1
ATOM 2512 O O . CYS A 1 157 ? 29.25282 -0.45817 -24.69955 1.000 5.03565 157 CYS A O 1
ATOM 2520 N N . ILE A 1 158 ? 29.87240 1.64769 -24.22844 1.000 4.73167 158 ILE A N 1
ATOM 2521 C CA . ILE A 1 158 ? 30.07738 1.98197 -25.63644 1.000 5.31182 158 ILE A CA 1
ATOM 2522 C C . ILE A 1 158 ? 31.07435 1.02502 -26.27280 1.000 4.83508 158 ILE A C 1
ATOM 2523 O O . ILE A 1 158 ? 30.86863 0.52727 -27.38604 1.000 5.18359 158 ILE A O 1
ATOM 2539 N N . VAL A 1 159 ? 32.18842 0.77381 -25.58461 1.000 5.53105 159 VAL A N 1
ATOM 2540 C CA . VAL A 1 159 ? 33.18647 -0.15238 -26.10742 1.000 5.53726 159 VAL A CA 1
ATOM 2541 C C . VAL A 1 159 ? 32.62695 -1.56453 -26.20740 1.000 5.15083 159 VAL A C 1
ATOM 2542 O O . VAL A 1 159 ? 33.01358 -2.32656 -27.09925 1.000 6.18447 159 VAL A O 1
ATOM 2555 N N . GLY A 1 160 ? 31.69511 -1.92559 -25.33330 1.000 4.93327 160 GLY A N 1
ATOM 2556 C CA . GLY A 1 160 ? 30.99535 -3.18941 -25.35301 1.000 5.17818 160 GLY A CA 1
ATOM 2557 C C . GLY A 1 160 ? 29.93428 -3.35968 -26.41633 1.000 4.69267 160 GLY A C 1
ATOM 2558 O O . GLY A 1 160 ? 29.34790 -4.43972 -26.48717 1.000 5.22835 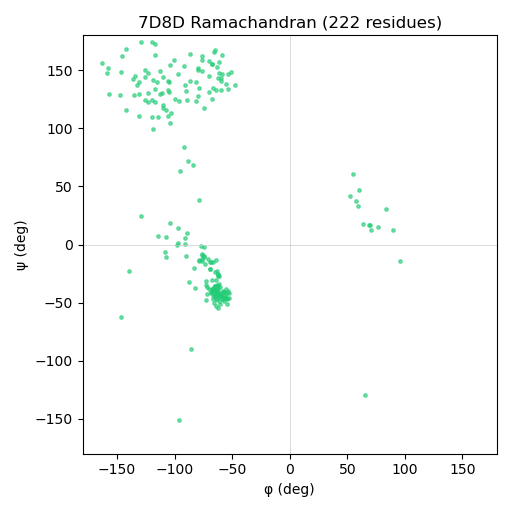160 GLY A O 1
ATOM 2562 N N . LEU A 1 161 ? 29.66710 -2.34098 -27.23479 1.000 4.46659 161 LEU A N 1
ATOM 2563 C CA . LEU A 1 161 ? 28.65287 -2.43714 -28.27420 1.000 4.64973 161 LEU A CA 1
ATOM 2564 C C . LEU A 1 161 ? 29.21239 -3.01591 -29.56474 1.000 4.49879 161 LEU A C 1
ATOM 2565 O O . LEU A 1 161 ? 30.30961 -2.66127 -30.00424 1.000 5.27864 161 LEU A O 1
ATOM 2581 N N . GLN A 1 162 ? 28.41024 -3.85696 -30.20379 1.000 4.46293 162 GLN A N 1
ATOM 2582 C CA . GLN A 1 162 ? 28.58454 -4.18913 -31.59904 1.000 4.55281 162 GLN A CA 1
ATOM 2583 C C . GLN A 1 162 ? 28.50892 -2.92663 -32.45225 1.000 4.77833 162 GLN A C 1
ATOM 2584 O O . GLN A 1 162 ? 27.95586 -1.91280 -32.01576 1.000 4.80126 162 GLN A O 1
ATOM 2598 N N . PRO A 1 163 ? 28.97713 -2.98414 -33.70210 1.000 5.15897 163 PRO A N 1
ATOM 2599 C CA . PRO A 1 163 ? 28.60698 -1.92925 -34.65505 1.000 5.73825 163 PRO A CA 1
ATOM 2600 C C . PRO A 1 163 ? 27.08832 -1.79907 -34.68418 1.000 5.26415 163 PRO A C 1
ATOM 2601 O O . PRO A 1 163 ? 26.36665 -2.78892 -34.74222 1.000 5.70801 163 PRO A O 1
ATOM 2612 N N . ASN A 1 164 ? 26.60585 -0.56515 -34.61824 1.000 5.62727 164 ASN A N 1
ATOM 2613 C CA . ASN A 1 164 ? 25.18047 -0.26527 -34.58460 1.000 5.28092 164 ASN A CA 1
ATOM 2614 C C . ASN A 1 164 ? 24.46727 -0.81373 -33.35059 1.000 4.87650 164 ASN A C 1
ATOM 2615 O O . ASN A 1 164 ? 23.23132 -0.89163 -33.34407 1.000 5.21904 164 ASN A O 1
ATOM 2626 N N . GLY A 1 165 ? 25.19700 -1.16299 -32.29450 1.000 4.58183 165 GLY A N 1
ATOM 2627 C CA . GLY A 1 165 ? 24.56764 -1.50114 -31.02949 1.000 4.13251 165 GLY A CA 1
ATOM 2628 C C . GLY A 1 165 ? 23.87243 -0.30879 -30.39908 1.000 4.09502 165 GLY A C 1
ATOM 2629 O O . GLY A 1 165 ? 24.08373 0.83746 -30.79335 1.000 4.90158 165 GLY A O 1
ATOM 2633 N N . THR A 1 166 ? 23.03145 -0.59543 -29.39753 1.000 3.99777 166 THR A N 1
ATOM 2634 C CA . THR A 1 166 ? 22.20247 0.41393 -28.74947 1.000 3.70522 166 THR A CA 1
ATOM 2635 C C . THR A 1 166 ? 22.24083 0.21625 -27.24220 1.000 3.43887 166 THR A C 1
ATOM 2636 O O . THR A 1 166 ? 22.22769 -0.91828 -26.75962 1.000 4.01479 166 THR A O 1
ATOM 2647 N N . ILE A 1 167 ? 22.25702 1.32510 -26.50313 1.000 3.66257 167 ILE A N 1
ATOM 2648 C CA . ILE A 1 167 ? 22.04489 1.32226 -25.05956 1.000 3.59272 167 ILE A CA 1
ATOM 2649 C C . ILE A 1 167 ? 20.64862 1.86803 -24.78515 1.000 3.49422 167 ILE A C 1
ATOM 2650 O O . ILE A 1 167 ? 20.26611 2.89713 -25.34893 1.000 4.28358 167 ILE A O 1
ATOM 2666 N N . VAL A 1 168 ? 19.88154 1.18530 -23.93545 1.000 3.51188 168 VAL A N 1
ATOM 2667 C CA . VAL A 1 168 ? 18.59918 1.69377 -23.46515 1.000 3.65236 168 VAL A CA 1
ATOM 2668 C C . VAL A 1 168 ? 18.67696 1.89552 -21.96751 1.000 3.88544 168 VAL A C 1
ATOM 2669 O O . VAL A 1 168 ? 19.17726 1.03019 -21.24113 1.000 4.65641 168 VAL A O 1
ATOM 2682 N N . VAL A 1 169 ? 18.19356 3.04481 -21.51645 1.000 3.53382 169 VAL A N 1
ATOM 2683 C CA . VAL A 1 169 ? 18.01119 3.32612 -20.09727 1.000 3.65471 169 VAL A CA 1
ATOM 2684 C C . VAL A 1 169 ? 16.51617 3.52925 -19.89131 1.000 3.47726 169 VAL A C 1
ATOM 2685 O O . VAL A 1 169 ? 15.92323 4.41062 -20.52971 1.000 4.17004 169 VAL A O 1
ATOM 2698 N N . LYS A 1 170 ? 15.90922 2.73286 -19.00305 1.000 3.21611 170 LYS A N 1
ATOM 2699 C CA . LYS A 1 170 ? 14.48988 2.86533 -18.65910 1.000 3.36369 170 LYS A CA 1
ATOM 2700 C C . LYS A 1 170 ? 14.45444 3.16207 -17.16698 1.000 3.57067 170 LYS A C 1
ATOM 2701 O O . LYS A 1 170 ? 14.80841 2.30485 -16.35549 1.000 3.90648 170 LYS A O 1
ATOM 2720 N N . GLU A 1 171 ? 14.09342 4.38773 -16.80235 1.000 3.79321 171 GLU A N 1
ATOM 2721 C CA A GLU A 1 171 ? 14.31657 4.86457 -15.44954 0.460 3.75594 171 GLU A CA 1
ATOM 2722 C CA B GLU A 1 171 ? 14.32091 4.85813 -15.44385 0.540 4.57500 171 GLU A CA 1
ATOM 2723 C C . GLU A 1 171 ? 13.31600 5.95061 -15.08882 1.000 4.19101 171 GLU A C 1
ATOM 2724 O O . GLU A 1 171 ? 12.71574 6.59213 -15.95333 1.000 4.69719 171 GLU A O 1
ATOM 2747 N N . ASN A 1 172 ? 13.16160 6.15940 -13.78457 1.000 4.00717 172 ASN A N 1
ATOM 2748 C CA . ASN A 1 172 ? 12.34077 7.23762 -13.26361 1.000 4.04886 172 ASN A CA 1
ATOM 2749 C C . ASN A 1 172 ? 12.96431 8.59552 -13.57279 1.000 3.97904 172 ASN A C 1
ATOM 2750 O O . ASN A 1 172 ? 14.18248 8.72533 -13.72840 1.000 4.23135 172 ASN A O 1
ATOM 2761 N N . ASN A 1 173 ? 12.11224 9.62004 -13.62229 1.000 4.11986 173 ASN A N 1
ATOM 2762 C CA . ASN A 1 173 ? 12.56191 11.00009 -13.63025 1.000 4.65765 173 ASN A CA 1
ATOM 2763 C C . ASN A 1 173 ? 11.88205 11.76487 -12.49463 1.000 4.71298 173 ASN A C 1
ATOM 2764 O O . ASN A 1 173 ? 10.69405 11.55602 -12.22016 1.000 5.47641 173 ASN A O 1
ATOM 2775 N N . THR A 1 174 ? 12.60824 12.69627 -11.87782 1.000 5.02013 174 THR A N 1
ATOM 2776 C CA . THR A 1 174 ? 11.97767 13.68801 -11.02390 1.000 5.27278 174 THR A CA 1
ATOM 2777 C C . THR A 1 174 ? 11.17484 14.66157 -11.88404 1.000 7.46646 174 THR A C 1
ATOM 2778 O O . THR A 1 174 ? 11.43137 14.82030 -13.07933 1.000 9.42040 174 THR A O 1
ATOM 2789 N N . PRO A 1 175 ? 10.18695 15.33576 -11.29011 1.000 9.06769 175 PRO A N 1
ATOM 2790 C CA . PRO A 1 175 ? 9.35043 16.25900 -12.07189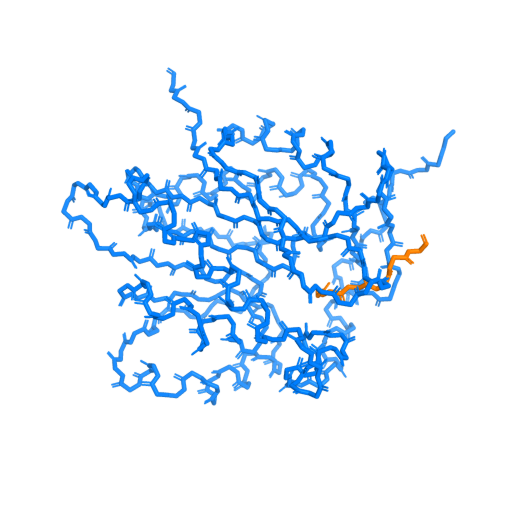 1.000 11.22488 175 PRO A CA 1
ATOM 2791 C C . PRO A 1 175 ? 9.99675 17.60771 -12.33713 1.000 12.41642 175 PRO A C 1
ATOM 2792 O O . PRO A 1 175 ? 9.50136 18.35257 -13.19739 1.000 15.95586 175 PRO A O 1
ATOM 2803 N N . THR A 1 176 ? 11.07066 17.94536 -11.62797 1.000 11.41323 176 THR A N 1
ATOM 2804 C CA . THR A 1 176 ? 11.78112 19.20303 -11.79546 1.000 12.94473 176 THR A CA 1
ATOM 2805 C C . THR A 1 176 ? 13.25873 18.89189 -11.97690 1.000 12.28586 176 THR A C 1
ATOM 2806 O O . THR A 1 176 ? 13.68542 17.75364 -11.81416 1.000 13.30697 176 THR A O 1
ATOM 2817 N N . ASP A 1 177 ? 14.04668 19.92609 -12.25750 1.000 12.37552 177 ASP A N 1
ATOM 2818 C CA . ASP A 1 177 ? 15.48432 19.79918 -12.49712 1.000 15.79507 177 ASP A CA 1
ATOM 2819 C C . ASP A 1 177 ? 16.30723 19.66480 -11.21960 1.000 15.78725 177 ASP A C 1
ATOM 2820 O O . ASP A 1 177 ? 17.39472 20.23864 -11.12457 1.000 19.41613 177 ASP A O 1
ATOM 2829 N N . THR A 1 178 ? 15.81714 18.94767 -10.21893 1.000 13.29277 178 THR A N 1
ATOM 2830 C CA . THR A 1 178 ? 16.56760 18.68898 -8.99431 1.000 13.19948 178 THR A CA 1
ATOM 2831 C C . THR A 1 178 ? 16.49722 17.19731 -8.71407 1.000 10.80742 178 THR A C 1
ATOM 2832 O O . THR A 1 178 ? 15.40783 16.62311 -8.71035 1.000 12.83562 178 THR A O 1
ATOM 2843 N N . ASP A 1 179 ? 17.64497 16.56821 -8.48155 1.000 8.28899 179 ASP A N 1
ATOM 2844 C CA . ASP A 1 179 ? 17.67122 15.13395 -8.20285 1.000 7.01369 179 ASP A CA 1
ATOM 2845 C C . ASP A 1 179 ? 17.29599 14.86201 -6.74356 1.000 7.59726 179 ASP A C 1
ATOM 2846 O O . ASP A 1 179 ? 17.51852 15.69635 -5.86370 1.000 9.74002 179 ASP A O 1
ATOM 2855 N N . ASP A 1 180 ? 16.72709 13.67837 -6.48634 1.000 8.05178 180 ASP A N 1
ATOM 2856 C CA A ASP A 1 180 ? 16.22866 13.27249 -5.16272 0.600 8.42675 180 ASP A CA 1
ATOM 2857 C CA B ASP A 1 180 ? 16.34751 13.33579 -5.13534 0.400 9.34445 180 ASP A CA 1
ATOM 2858 C C . ASP A 1 180 ? 17.05109 12.07272 -4.67360 1.000 9.03898 180 ASP A C 1
ATOM 2859 O O . ASP A 1 180 ? 17.05298 11.04262 -5.35385 1.000 10.69363 180 ASP A O 1
ATOM 2876 N N . PHE A 1 181 ? 17.65639 12.15644 -3.48465 1.000 8.55296 181 PHE A N 1
ATOM 2877 C CA . PHE A 1 181 ? 18.33293 11.01249 -2.88424 1.000 8.08860 181 PHE A CA 1
ATOM 2878 C C . PHE A 1 181 ? 17.35625 10.23251 -2.01237 1.000 8.54075 181 PHE A C 1
ATOM 2879 O O . PHE A 1 181 ? 16.67419 10.81181 -1.16533 1.000 11.01561 181 PHE A O 1
ATOM 2896 N N . ASP A 1 182 ? 17.32759 8.91349 -2.19247 1.000 7.23726 182 ASP A N 1
ATOM 2897 C CA . ASP A 1 182 ? 16.48588 8.00968 -1.40952 1.000 7.90411 182 ASP A CA 1
ATOM 2898 C C . ASP A 1 182 ? 17.37618 7.26640 -0.42006 1.000 7.85393 182 ASP A C 1
ATOM 2899 O O . ASP A 1 182 ? 18.17473 6.40698 -0.81171 1.000 7.68098 182 ASP A O 1
ATOM 2908 N N . GLU A 1 183 ? 17.22240 7.59093 0.86363 1.000 10.05118 183 GLU A N 1
ATOM 2909 C CA . GLU A 1 183 ? 18.03999 6.96085 1.88885 1.000 14.19871 183 GLU A CA 1
ATOM 2910 C C . GLU A 1 183 ? 17.70677 5.48723 2.07557 1.000 14.80016 183 GLU A C 1
ATOM 2911 O O . GLU A 1 183 ? 18.52422 4.74244 2.62797 1.000 16.52318 183 GLU A O 1
ATOM 2923 N N . THR A 1 184 ? 16.51914 5.05410 1.65682 1.000 13.51552 184 THR A N 1
ATOM 2924 C CA . THR A 1 184 ? 16.10818 3.67763 1.92303 1.000 14.20996 184 THR A CA 1
ATOM 2925 C C . THR A 1 184 ? 16.97387 2.68705 1.15634 1.000 12.09719 184 THR A C 1
ATOM 2926 O O . THR A 1 184 ? 17.43035 1.68420 1.71688 1.000 13.60718 184 THR A O 1
ATOM 2937 N N . ASP A 1 185 ? 17.19942 2.94043 -0.12989 1.000 9.90506 185 ASP A N 1
ATOM 2938 C CA . ASP A 1 185 ? 17.98522 2.04625 -0.96865 1.000 9.12648 185 ASP A CA 1
ATOM 2939 C C . ASP A 1 185 ? 19.28796 2.67154 -1.44627 1.000 8.04999 185 ASP A C 1
ATOM 2940 O O . ASP A 1 185 ? 20.00586 2.04960 -2.22875 1.000 8.27446 185 ASP A O 1
ATOM 2949 N N . SER A 1 186 ? 19.62749 3.86006 -0.95089 1.000 7.16713 186 SER A N 1
ATOM 2950 C CA . SER A 1 186 ? 20.87415 4.55884 -1.27395 1.000 6.39462 186 SER A CA 1
ATOM 2951 C C . SER A 1 186 ? 21.05567 4.74406 -2.78416 1.000 5.94016 186 SER A C 1
ATOM 2952 O O . SER A 1 186 ? 22.02844 4.29577 -3.40190 1.000 6.83558 186 SER A O 1
ATOM 2960 N N . SER A 1 187 ? 20.09717 5.45292 -3.37060 1.000 5.85078 187 SER A N 1
ATOM 2961 C CA . SER A 1 187 ? 20.09559 5.69968 -4.80293 1.000 5.82482 187 SER A CA 1
ATOM 2962 C C . SER A 1 187 ? 19.51571 7.08410 -5.06478 1.000 5.81829 187 SER A C 1
ATOM 2963 O O . SER A 1 187 ? 18.81989 7.65778 -4.21905 1.000 7.58959 187 SER A O 1
ATOM 2971 N N . VAL A 1 188 ? 19.77537 7.60796 -6.26374 1.000 5.24725 188 VAL A N 1
ATOM 2972 C CA . VAL A 1 188 ? 19.21093 8.88443 -6.68321 1.000 5.68619 188 VAL A CA 1
ATOM 2973 C C . VAL A 1 188 ? 18.17426 8.69699 -7.77991 1.000 5.53656 188 VAL A C 1
ATOM 2974 O O . VAL A 1 188 ? 18.32459 7.84889 -8.66808 1.000 6.07061 188 VAL A O 1
ATOM 2987 N N . THR A 1 189 ? 17.13711 9.53126 -7.72544 1.000 5.57495 189 THR A N 1
ATOM 2988 C CA . THR A 1 189 ? 16.20954 9.74465 -8.82693 1.000 5.81361 189 THR A CA 1
ATOM 2989 C C . THR A 1 189 ? 16.63488 11.03451 -9.51739 1.000 5.10285 189 THR A C 1
ATOM 2990 O O . THR A 1 189 ? 16.77195 12.07414 -8.86856 1.000 6.27510 189 THR A O 1
ATOM 3001 N N . ARG A 1 190 ? 16.87432 10.95350 -10.82306 1.000 4.90477 190 ARG A N 1
ATOM 3002 C CA . ARG A 1 190 ? 17.42926 12.05747 -11.58730 1.000 4.59035 190 ARG A CA 1
ATOM 3003 C C . ARG A 1 190 ? 16.37781 12.76531 -12.42797 1.000 4.49172 190 ARG A C 1
ATOM 3004 O O . ARG A 1 190 ? 15.37182 12.18002 -12.83246 1.000 5.09109 190 ARG A O 1
ATOM 3025 N N . SER A 1 191 ? 16.64615 14.02830 -12.72314 1.000 4.67932 191 SER A N 1
ATOM 3026 C CA . SER A 1 191 ? 15.85734 14.75938 -13.69127 1.000 4.74878 191 SER A CA 1
ATOM 3027 C C . SER A 1 191 ? 16.21726 14.33786 -15.11706 1.000 4.31278 191 SER A C 1
ATOM 3028 O O . SER A 1 191 ? 17.29850 13.80882 -15.39390 1.000 4.71025 191 SER A O 1
ATOM 3036 N N . ASP A 1 192 ? 15.28753 14.60393 -16.03891 1.000 4.45371 192 ASP A N 1
ATOM 3037 C CA . ASP A 1 192 ? 15.58848 14.41427 -17.45589 1.000 4.34391 192 ASP A CA 1
ATOM 3038 C C . ASP A 1 192 ? 16.79640 15.24860 -17.86366 1.000 4.80469 192 ASP A C 1
ATOM 3039 O O . ASP A 1 192 ? 17.64862 14.78890 -18.63810 1.000 4.90499 192 ASP A O 1
ATOM 3048 N N . ALA A 1 193 ? 16.89977 16.47680 -17.35044 1.000 4.74808 193 ALA A N 1
ATOM 3049 C CA . ALA A 1 193 ? 18.03489 17.31702 -17.71261 1.000 5.30403 193 ALA A CA 1
ATOM 3050 C C . ALA A 1 193 ? 19.34312 16.68963 -17.26114 1.000 4.74442 193 ALA A C 1
ATOM 3051 O O . ALA A 1 193 ? 20.34440 16.74795 -17.98157 1.000 5.31034 193 ALA A O 1
ATOM 3058 N N . LYS A 1 194 ? 19.35592 16.10710 -16.06127 1.000 4.74359 194 LYS A N 1
ATOM 3059 C CA . LYS A 1 194 ? 20.55959 15.45089 -15.57377 1.000 5.03320 194 LYS A CA 1
ATOM 3060 C C . LYS A 1 194 ? 20.91015 14.24263 -16.43089 1.000 4.63187 194 LYS A C 1
ATOM 3061 O O . LYS A 1 194 ? 22.07617 14.04517 -16.78845 1.000 5.17210 194 LYS A O 1
ATOM 3080 N N . PHE A 1 195 ? 19.92104 13.41331 -16.77323 1.000 4.26375 195 PHE A N 1
ATOM 3081 C CA . PHE A 1 195 ? 20.21024 12.29805 -17.67074 1.000 4.46495 195 PHE A CA 1
ATOM 3082 C C . PHE A 1 195 ? 20.82747 12.78661 -18.98047 1.000 4.23740 195 PHE A C 1
ATOM 3083 O O . PHE A 1 195 ? 21.81041 12.22106 -19.45441 1.000 4.35729 195 PHE A O 1
ATOM 3100 N N . ARG A 1 196 ? 20.26377 13.84053 -19.57946 1.000 4.67760 196 ARG A N 1
ATOM 3101 C CA . ARG A 1 196 ? 20.80778 14.34267 -20.83948 1.000 5.04951 196 ARG A CA 1
ATOM 3102 C C . ARG A 1 196 ? 22.24381 14.82929 -20.67250 1.000 4.80186 196 ARG A C 1
ATOM 3103 O O . ARG A 1 196 ? 23.07029 14.64287 -21.57263 1.000 5.25900 196 ARG A O 1
ATOM 3124 N N . GLN A 1 197 ? 22.56010 15.46628 -19.54235 1.000 5.00569 197 GLN A N 1
ATOM 3125 C CA A GLN A 1 197 ? 23.93672 15.88053 -19.29067 0.500 5.45146 197 GLN A CA 1
ATOM 3126 C CA B GLN A 1 197 ? 23.93684 15.88130 -19.28544 0.500 5.85165 197 GLN A CA 1
ATOM 3127 C C . GLN A 1 197 ? 24.86089 14.67370 -19.22952 1.000 4.84588 197 GLN A C 1
ATOM 3128 O O . GLN A 1 197 ? 25.95254 14.67543 -19.81659 1.000 5.60305 197 GLN A O 1
ATOM 3155 N N . ILE A 1 198 ? 24.45215 13.64046 -18.49371 1.000 4.81123 198 ILE A N 1
ATOM 3156 C CA . ILE A 1 198 ? 25.24277 12.42557 -18.33762 1.000 4.80685 198 ILE A CA 1
ATOM 3157 C C . ILE A 1 198 ? 25.45562 11.74663 -19.68494 1.000 4.26602 198 ILE A C 1
ATOM 3158 O O . ILE A 1 198 ? 26.56086 11.29781 -20.00270 1.000 4.91525 198 ILE A O 1
ATOM 3174 N N . PHE A 1 199 ? 24.39834 11.63612 -20.48848 1.000 4.50886 199 PHE A N 1
ATOM 3175 C CA . PHE A 1 199 ? 24.52534 10.98606 -21.78612 1.000 4.68627 199 PHE A CA 1
ATOM 3176 C C . PHE A 1 199 ? 25.52073 11.73468 -22.67190 1.000 5.06985 199 PHE A C 1
ATOM 3177 O O . PHE A 1 199 ? 26.36394 11.12045 -23.33075 1.000 5.56846 199 PHE A O 1
ATOM 3194 N N . GLU A 1 200 ? 25.45034 13.06750 -22.68158 1.000 5.37258 200 GLU A N 1
ATOM 3195 C CA A GLU A 1 200 ? 26.39855 13.86215 -23.45705 0.620 6.83359 200 GLU A CA 1
ATOM 3196 C CA B GLU A 1 200 ? 26.39941 13.84478 -23.46613 0.380 5.91977 200 GLU A CA 1
ATOM 3197 C C . GLU A 1 200 ? 27.82411 13.64367 -22.96126 1.000 5.98672 200 GLU A C 1
ATOM 3198 O O . GLU A 1 200 ? 28.74530 13.44296 -23.75835 1.000 6.95070 200 GLU A O 1
ATOM 3221 N N . GLU A 1 201 ? 28.02191 13.69663 -21.63822 1.000 5.76617 201 GLU A N 1
ATOM 3222 C CA A GLU A 1 201 ? 29.36764 13.52104 -21.11372 0.500 6.58433 201 GLU A CA 1
ATOM 3223 C CA B GLU A 1 201 ? 29.35058 13.49864 -21.05474 0.500 6.47055 201 GLU A CA 1
ATOM 3224 C C . GLU A 1 201 ? 29.91885 12.13313 -21.42153 1.000 6.11208 201 GLU A C 1
ATOM 3225 O O . GLU A 1 201 ? 31.13515 11.97644 -21.59248 1.000 7.34822 201 GLU A O 1
ATOM 3248 N N . ALA A 1 202 ? 29.05577 11.11976 -21.51686 1.000 5.41188 202 ALA A N 1
ATOM 3249 C CA . ALA A 1 202 ? 29.49352 9.77521 -21.85563 1.000 5.60149 202 ALA A CA 1
ATOM 3250 C C . ALA A 1 202 ? 29.80803 9.60961 -23.33490 1.000 5.40427 202 ALA A C 1
ATOM 3251 O O . ALA A 1 202 ? 30.35255 8.57168 -23.71658 1.000 6.68972 202 ALA A O 1
ATOM 3258 N N . GLY A 1 203 ? 29.49338 10.59475 -24.16681 1.000 5.50503 203 GLY A N 1
ATOM 3259 C CA . GLY A 1 203 ? 29.70033 10.44527 -25.59548 1.000 5.75855 203 GLY A CA 1
ATOM 3260 C C . GLY A 1 203 ? 28.58578 9.73333 -26.31817 1.000 5.54643 203 GLY A C 1
ATOM 3261 O O . GLY A 1 203 ? 28.83720 9.05054 -27.32821 1.000 6.12842 203 GLY A O 1
ATOM 3265 N N . LEU A 1 204 ? 27.36540 9.87586 -25.82490 1.000 4.91676 204 LEU A N 1
ATOM 3266 C CA . LEU A 1 204 ? 26.19029 9.26374 -26.40960 1.000 4.86158 204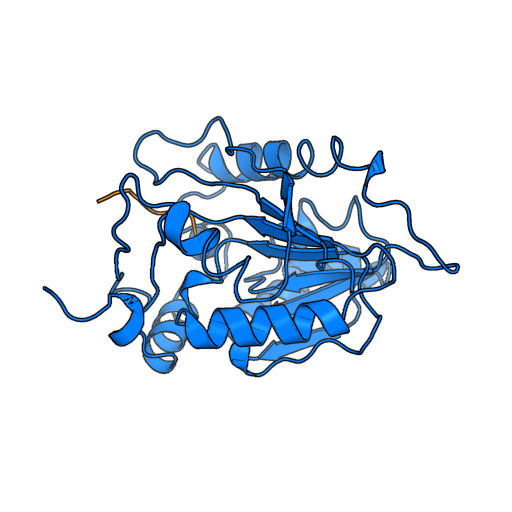 LEU A CA 1
ATOM 3267 C C . LEU A 1 204 ? 25.25848 10.32140 -26.98300 1.000 5.43212 204 LEU A C 1
ATOM 3268 O O . LEU A 1 204 ? 25.18121 11.44683 -26.47940 1.000 7.67476 204 LEU A O 1
ATOM 3284 N N . LYS A 1 205 ? 24.53763 9.93941 -28.03031 1.000 5.53543 205 LYS A N 1
ATOM 3285 C CA . LYS A 1 205 ? 23.45011 10.73440 -28.58221 1.000 6.05775 205 LYS A CA 1
ATOM 3286 C C . LYS A 1 205 ? 22.13092 9.99819 -28.40540 1.000 4.80656 205 LYS A C 1
ATOM 3287 O O . LYS A 1 205 ? 22.05572 8.77293 -28.55260 1.000 5.54463 205 LYS A O 1
ATOM 3306 N N . LEU A 1 206 ? 21.09719 10.74844 -28.05987 1.000 5.32957 206 LEU A N 1
ATOM 3307 C CA . LEU A 1 206 ? 19.76506 10.19775 -27.92532 1.000 5.62069 206 LEU A CA 1
ATOM 3308 C C . LEU A 1 206 ? 19.12296 10.03725 -29.29491 1.000 5.54871 206 LEU A C 1
ATOM 3309 O O . LEU A 1 206 ? 19.05287 10.99056 -30.07229 1.000 7.83692 206 LEU A O 1
ATOM 3325 N N . ILE A 1 207 ? 18.61770 8.84441 -29.58424 1.000 5.24183 207 ILE A N 1
ATOM 3326 C CA . ILE A 1 207 ? 17.80886 8.65445 -30.77972 1.000 5.62391 207 ILE A CA 1
ATOM 3327 C C . ILE A 1 207 ? 16.33772 8.46120 -30.46983 1.000 4.78438 207 ILE A C 1
ATOM 3328 O O . ILE A 1 207 ? 15.51791 8.52292 -31.40318 1.000 5.91750 207 ILE A O 1
ATOM 3344 N N . ALA A 1 208 ? 15.96630 8.27212 -29.20476 1.000 4.53364 208 ALA A N 1
ATOM 3345 C CA . ALA A 1 208 ? 14.56272 8.24626 -28.82409 1.000 4.72490 208 ALA A CA 1
ATOM 3346 C C . ALA A 1 208 ? 14.44946 8.54766 -27.34004 1.000 4.22565 208 ALA A C 1
ATOM 3347 O O . ALA A 1 208 ? 15.32675 8.18353 -26.54902 1.000 4.59101 208 ALA A O 1
ATOM 3354 N N . SER A 1 209 ? 13.34823 9.20301 -26.97846 1.000 4.65417 209 SER A N 1
ATOM 3355 C CA . SER A 1 209 ? 12.96413 9.43621 -25.59075 1.000 4.44471 209 SER A CA 1
ATOM 3356 C C . SER A 1 209 ? 11.45167 9.29598 -25.53196 1.000 5.06035 209 SER A C 1
ATOM 3357 O O . SER A 1 209 ? 10.74014 10.07463 -26.17175 1.000 6.63119 209 SER A O 1
ATOM 3365 N N . GLU A 1 210 ? 10.96126 8.30248 -24.79241 1.000 4.96596 210 GLU A N 1
ATOM 3366 C CA A GLU A 1 210 ? 9.53771 8.02236 -24.76670 0.660 6.31739 210 GLU A CA 1
ATOM 3367 C CA B GLU A 1 210 ? 9.54858 7.93814 -24.77718 0.340 5.98283 210 GLU A CA 1
ATOM 3368 C C . GLU A 1 210 ? 9.08433 7.75660 -23.34115 1.000 5.63245 210 GLU A C 1
ATOM 3369 O O . GLU A 1 210 ? 9.73940 7.06340 -22.57040 1.000 7.28796 210 GLU A O 1
ATOM 3392 N N . ARG A 1 211 ? 7.94331 8.33007 -22.99450 1.000 6.54461 211 ARG A N 1
ATOM 3393 C CA . ARG A 1 211 ? 7.34847 8.14561 -21.67652 1.000 7.04644 211 ARG A CA 1
ATOM 3394 C C . ARG A 1 211 ? 6.63235 6.80479 -21.60882 1.000 6.23791 211 ARG A C 1
ATOM 3395 O O . ARG A 1 211 ? 5.87399 6.45096 -22.51297 1.000 8.03449 211 ARG A O 1
ATOM 3416 N N . GLN A 1 212 ? 6.84026 6.07264 -20.51525 1.000 5.29039 212 GLN A N 1
ATOM 3417 C CA . GLN A 1 212 ? 6.04914 4.88499 -20.23479 1.000 5.06137 212 GLN A CA 1
ATOM 3418 C C . GLN A 1 212 ? 4.66438 5.31700 -19.76601 1.000 5.32138 212 GLN A C 1
ATOM 3419 O O . GLN A 1 212 ? 4.51547 5.95402 -18.71652 1.000 6.47515 212 GLN A O 1
ATOM 3433 N N . ARG A 1 213 ? 3.66209 4.94737 -20.53964 1.000 6.12056 213 ARG A N 1
ATOM 3434 C CA . ARG A 1 213 ? 2.28403 5.31747 -20.27949 1.000 7.63786 213 ARG A CA 1
ATOM 3435 C C . ARG A 1 213 ? 1.62146 4.32036 -19.33458 1.000 6.48590 213 ARG A C 1
ATOM 3436 O O . ARG A 1 213 ? 2.09775 3.20740 -19.11261 1.000 6.85013 213 ARG A O 1
ATOM 3457 N N . GLY A 1 214 ? 0.48476 4.73720 -18.78202 1.000 5.89033 214 GLY A N 1
ATOM 3458 C CA . GLY A 1 214 ? -0.37846 3.83321 -18.05505 1.000 5.88928 214 GLY A CA 1
ATOM 3459 C C . GLY A 1 214 ? 0.06125 3.45483 -16.66137 1.000 5.71914 214 GLY A C 1
ATOM 3460 O O . GLY A 1 214 ? -0.49057 2.50539 -16.10172 1.000 6.33779 214 GLY A O 1
ATOM 3464 N N . LEU A 1 215 ? 1.02655 4.18187 -16.05584 1.000 5.51933 215 LEU A N 1
ATOM 3465 C CA . LEU A 1 215 ? 1.43006 3.79877 -14.71214 1.000 5.99355 215 LEU A CA 1
ATOM 3466 C C . LEU A 1 215 ? 0.61802 4.55534 -13.65932 1.000 5.76492 215 LEU A C 1
ATOM 3467 O O . LEU A 1 215 ? 0.16516 5.68005 -13.88637 1.000 6.32964 215 LEU A O 1
ATOM 3483 N N . PRO A 1 216 ? 0.46775 3.95776 -12.48152 1.000 5.54555 216 PRO A N 1
ATOM 3484 C CA . PRO A 1 216 ? -0.23183 4.64089 -11.38357 1.000 6.07098 216 PRO A CA 1
ATOM 3485 C C . PRO A 1 216 ? 0.24539 6.06978 -11.18275 1.000 5.82040 216 PRO A C 1
ATOM 3486 O O . PRO A 1 216 ? 1.44171 6.35485 -11.17068 1.000 6.03174 216 PRO A O 1
ATOM 3497 N N . ARG A 1 217 ? -0.71939 6.96471 -10.97105 1.000 6.80395 217 ARG A N 1
ATOM 3498 C CA A ARG A 1 217 ? -0.46265 8.40108 -11.00626 0.540 7.01200 217 ARG A CA 1
ATOM 3499 C CA B ARG A 1 217 ? -0.42358 8.39041 -11.04083 0.460 8.29383 217 ARG A CA 1
ATOM 3500 C C . ARG A 1 217 ? 0.54272 8.85065 -9.95377 1.000 7.06722 217 ARG A C 1
ATOM 3501 O O . ARG A 1 217 ? 1.22918 9.85829 -10.14331 1.000 8.24308 217 ARG A O 1
ATOM 3542 N N . GLU A 1 218 ? 0.61288 8.15004 -8.82140 1.000 6.70277 218 GLU A N 1
ATOM 3543 C CA . GLU A 1 218 ? 1.47920 8.58673 -7.72913 1.000 6.75736 218 GLU A CA 1
ATOM 3544 C C . GLU A 1 218 ? 2.96038 8.33001 -7.99673 1.000 5.89755 218 GLU A C 1
ATOM 3545 O O . GLU A 1 218 ? 3.80475 8.81838 -7.24090 1.000 6.78992 218 GLU A O 1
ATOM 3557 N N . LEU A 1 219 ? 3.28903 7.56926 -9.02923 1.000 5.69858 219 LEU A N 1
ATOM 3558 C CA . LEU A 1 219 ? 4.67401 7.22817 -9.32481 1.000 5.24341 219 LEU A CA 1
ATOM 3559 C C . LEU A 1 219 ? 5.37415 8.37906 -10.04058 1.000 5.11625 219 LEU A C 1
ATOM 3560 O O . LEU A 1 219 ? 4.76600 9.14270 -10.79306 1.000 5.70259 219 LEU A O 1
ATOM 3576 N N . TYR A 1 220 ? 6.68583 8.47883 -9.82319 1.000 4.85997 220 TYR A N 1
ATOM 3577 C CA . TYR A 1 220 ? 7.50703 9.31820 -10.67892 1.000 5.13966 220 TYR A CA 1
ATOM 3578 C C . TYR A 1 220 ? 7.27493 8.91690 -12.13294 1.000 4.62619 220 TYR A C 1
ATOM 3579 O O . TYR A 1 220 ? 7.09764 7.72340 -12.42556 1.000 4.81072 220 TYR A O 1
ATOM 3597 N N . PRO A 1 221 ? 7.33331 9.87070 -13.05893 1.000 4.93695 221 PRO A N 1
ATOM 3598 C CA . PRO A 1 221 ? 7.41168 9.52110 -14.48313 1.000 5.34779 221 PRO A CA 1
ATOM 3599 C C . PRO A 1 221 ? 8.52250 8.51947 -14.74594 1.000 4.34434 221 PRO A C 1
ATOM 3600 O O . PRO A 1 221 ? 9.57190 8.54993 -14.09841 1.000 4.98616 221 PRO A O 1
ATOM 3611 N N . VAL A 1 222 ? 8.30052 7.66713 -15.74250 1.000 4.71874 222 VAL A N 1
ATOM 3612 C CA . VAL A 1 222 ? 9.26691 6.67824 -16.19182 1.000 4.49761 222 VAL A CA 1
ATOM 3613 C C . VAL A 1 222 ? 9.51164 6.92495 -17.66879 1.000 4.43986 222 VAL A C 1
ATOM 3614 O O . VAL A 1 222 ? 8.56160 7.03882 -18.45084 1.000 5.08109 222 VAL A O 1
ATOM 3627 N N . ARG A 1 223 ? 10.78547 7.00422 -18.05076 1.000 4.74832 223 ARG A N 1
ATOM 3628 C CA . ARG A 1 223 ? 11.17423 7.29593 -19.41340 1.000 4.70460 223 ARG A CA 1
ATOM 3629 C C . ARG A 1 223 ? 12.07303 6.20036 -19.96617 1.000 3.78746 223 ARG A C 1
ATOM 3630 O O . ARG A 1 223 ? 12.85584 5.58739 -19.24235 1.000 5.12145 223 ARG A O 1
ATOM 3651 N N . MET A 1 224 ? 11.94324 5.98684 -21.27627 1.000 4.28963 224 MET A N 1
ATOM 3652 C CA . MET A 1 224 ? 12.79650 5.09718 -22.05684 1.000 3.78822 224 MET A CA 1
ATOM 3653 C C . MET A 1 224 ? 13.66775 5.93829 -22.97301 1.000 3.89663 224 MET A C 1
ATOM 3654 O O . MET A 1 224 ? 13.14902 6.68410 -23.81269 1.000 5.23942 224 MET A O 1
ATOM 3668 N N . TYR A 1 225 ? 14.98053 5.81108 -22.80721 1.000 3.71402 225 TYR A N 1
ATOM 3669 C CA . TYR A 1 225 ? 15.97790 6.51034 -23.60070 1.000 3.52517 225 TYR A CA 1
ATOM 3670 C C . TYR A 1 225 ? 16.72165 5.48752 -24.45215 1.000 3.65076 225 TYR A C 1
ATOM 3671 O O . T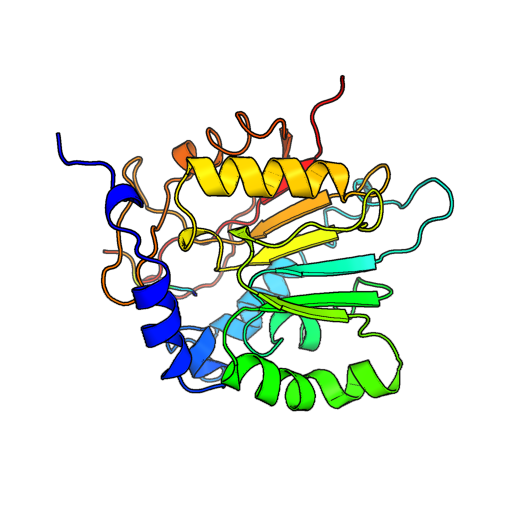YR A 1 225 ? 17.21072 4.48510 -23.92253 1.000 4.51912 225 TYR A O 1
ATOM 3689 N N . ALA A 1 226 ? 16.83015 5.73949 -25.75917 1.000 3.64640 226 ALA A N 1
ATOM 3690 C CA . ALA A 1 226 ? 17.64186 4.91919 -26.65116 1.000 3.81755 226 ALA A CA 1
ATOM 3691 C C . ALA A 1 226 ? 18.83566 5.74527 -27.10106 1.000 3.52057 226 ALA A C 1
ATOM 3692 O O . ALA A 1 226 ? 18.66580 6.88195 -27.55694 1.000 4.07182 226 ALA A O 1
ATOM 3699 N N . LEU A 1 227 ? 20.02630 5.16333 -26.98176 1.000 3.83564 227 LEU A N 1
ATOM 3700 C CA . LEU A 1 227 ? 21.28892 5.86859 -27.07636 1.000 3.93653 227 LEU A CA 1
ATOM 3701 C C . LEU A 1 227 ? 22.24635 5.15931 -28.02482 1.000 4.03670 227 LEU A C 1
ATOM 3702 O O . LEU A 1 227 ? 22.36045 3.92763 -28.01356 1.000 4.57548 227 LEU A O 1
ATOM 3718 N N . LYS A 1 228 ? 22.96056 5.95629 -28.82336 1.000 4.38427 228 LYS A N 1
ATOM 3719 C CA . LYS A 1 228 ? 23.99899 5.51658 -29.73624 1.000 4.93935 228 LYS A CA 1
ATOM 3720 C C . LYS A 1 228 ? 25.28261 6.28882 -29.45203 1.000 4.98496 228 LYS A C 1
ATOM 3721 O O . LYS A 1 228 ? 25.22762 7.44423 -29.04186 1.000 5.37521 228 LYS A O 1
ATOM 3740 N N . PRO A 1 229 ? 26.44407 5.69867 -29.69611 1.000 5.70932 229 PRO A N 1
ATOM 3741 C CA . PRO A 1 229 ? 27.67816 6.48884 -29.58929 1.000 6.11816 229 PRO A CA 1
ATOM 3742 C C . PRO A 1 229 ? 27.69138 7.63520 -30.59050 1.000 6.60505 229 PRO A C 1
ATOM 3743 O O . PRO A 1 229 ? 27.24280 7.50824 -31.73524 1.000 8.28017 229 PRO A O 1
ATOM 3754 N N . MET A 1 230 ? 28.24052 8.76071 -30.14964 1.000 9.29951 230 MET A N 1
ATOM 3755 C CA A MET A 1 230 ? 28.47763 9.86637 -31.06072 0.620 12.33450 230 MET A CA 1
ATOM 3756 C CA B MET A 1 230 ? 28.48658 9.87135 -31.05326 0.380 13.39117 230 MET A CA 1
ATOM 3757 C C . MET A 1 230 ? 29.47500 9.44313 -32.13589 1.000 16.79305 230 MET A C 1
ATOM 3758 O O . MET A 1 230 ? 30.48607 8.79750 -31.82538 1.000 19.57055 230 MET A O 1
ATOM 3785 N N . PRO A 1 231 ? 29.23333 9.78459 -33.40187 1.000 24.38571 231 PRO A N 1
ATOM 3786 C CA . PRO A 1 231 ? 30.24667 9.52099 -34.43090 1.000 35.81168 231 PRO A CA 1
ATOM 3787 C C . PRO A 1 231 ? 31.54088 10.26926 -34.14315 1.000 49.80761 231 PRO A C 1
ATOM 3788 O O . PRO A 1 231 ? 31.53616 11.37156 -33.58901 1.000 48.71309 231 PRO A O 1
ATOM 3799 N N . ASN A 1 232 ? 32.65778 9.65887 -34.54263 0.500 63.81414 232 ASN A N 1
ATOM 3800 C CA . ASN A 1 232 ? 33.97712 10.23730 -34.30210 0.500 77.08834 232 ASN A CA 1
ATOM 3801 C C . ASN A 1 232 ? 34.11077 11.56132 -35.05323 0.500 80.21595 232 ASN A C 1
ATOM 3802 O O . ASN A 1 232 ? 33.68965 11.67493 -36.20623 0.500 81.99955 232 ASN A O 1
ATOM 3813 N N . PRO B 2 1 ? 13.61878 0.73071 -9.08958 1.000 8.49115 10 PRO D N 1
ATOM 3814 C CA . PRO B 2 1 ? 12.22270 0.25053 -9.20397 1.000 6.63336 10 PRO D CA 1
ATOM 3815 C C . PRO B 2 1 ? 11.31594 1.43710 -9.43731 1.000 5.26497 10 PRO D C 1
ATOM 3816 O O . PRO B 2 1 ? 11.77036 2.56021 -9.20208 1.000 5.80366 10 PRO D O 1
ATOM 3827 N N . PRO B 2 2 ? 10.06741 1.23325 -9.84695 1.000 4.95554 11 PRO D N 1
ATOM 3828 C CA . PRO B 2 2 ? 9.11950 2.35082 -9.79399 1.000 5.56797 11 PRO D CA 1
ATOM 3829 C C . PRO B 2 2 ? 9.02396 2.83835 -8.35830 1.000 5.35916 11 PRO D C 1
ATOM 3830 O O . PRO B 2 2 ? 9.12393 2.04415 -7.42498 1.000 6.18664 11 PRO D O 1
ATOM 3841 N N . LYS B 2 3 ? 8.81108 4.14508 -8.18423 1.000 5.25020 12 LYS D N 1
ATOM 3842 C CA . LYS B 2 3 ? 8.78050 4.74873 -6.85726 1.000 6.52227 12 LYS D CA 1
ATOM 3843 C C . LYS B 2 3 ? 7.78315 5.89554 -6.81244 1.000 6.00713 12 LYS D C 1
ATOM 3844 O O . LYS B 2 3 ? 7.60004 6.60669 -7.79868 1.000 5.84536 12 LYS D O 1
ATOM 3863 N N . GLN B 2 4 ? 7.18277 6.10469 -5.64567 1.000 6.35570 13 GLN D N 1
ATOM 3864 C CA . GLN B 2 4 ? 6.25944 7.21562 -5.47060 1.000 6.49516 13 GLN D CA 1
ATOM 3865 C C . GLN B 2 4 ? 6.99154 8.55064 -5.48501 1.000 6.63147 13 GLN D C 1
ATOM 3866 O O . GLN B 2 4 ? 8.00140 8.74005 -4.80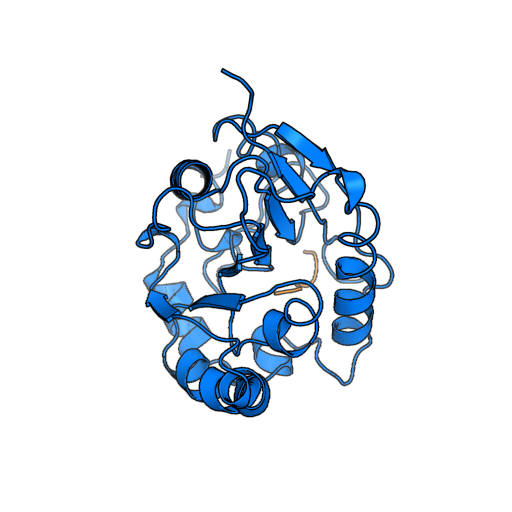360 1.000 7.12518 13 GLN D O 1
ATOM 3880 N N . GLN B 2 5 ? 6.46549 9.47378 -6.27955 1.000 5.96175 14 GLN D N 1
ATOM 3881 C CA . GLN B 2 5 ? 7.03893 10.80390 -6.40360 1.000 6.02497 14 GLN D CA 1
ATOM 3882 C C . GLN B 2 5 ? 6.89655 11.56554 -5.09127 1.000 7.54524 14 GLN D C 1
ATOM 3883 O O . GLN B 2 5 ? 5.82807 11.58275 -4.47651 1.000 8.66471 14 GLN D O 1
ATOM 3897 N N . LEU B 2 6 ? 7.96168 12.22246 -4.66454 1.000 8.21390 15 LEU D N 1
ATOM 3898 C CA . LEU B 2 6 ? 7.89222 13.02636 -3.45116 1.000 10.41294 15 LEU D CA 1
ATOM 3899 C C . LEU B 2 6 ? 7.22022 14.36115 -3.70588 1.000 11.17249 15 LEU D C 1
ATOM 3900 O O . LEU B 2 6 ? 7.48967 15.03016 -4.70834 1.000 13.05927 15 LEU D O 1
#

Nearest PDB structures (foldseek):
  7d8d-assembly1_A  TM=1.004E+00  e=6.166E-53  Saccharomyces cerevisiae
  2ex4-assembly1_B  TM=9.639E-01  e=1.476E-27  Homo sapiens
  6wh8-assembly1_B  TM=9.541E-01  e=1.018E-27  Homo sapiens
  6kdq-assembly1_A  TM=9.504E-01  e=1.010E-26  Homo sapiens
  6dub-assembly2_B  TM=9.281E-01  e=1.144E-26  Homo sapiens

B-factor: mean 10.44, std 8.86, range [1.74, 116.13]

InterPro domains:
  IPR008576 Alpha-N-methyltransferase NTM1 [PF05891] (6-228)
  IPR008576 Alpha-N-methyltransferase NTM1 [PIRSF016958] (5-230)
  IPR008576 Alpha-N-methyltransferase NTM1 [PTHR12753] (8-228)
  IPR029063 S-adenosyl-L-methionine-dependent methyltransferase superfamily [G3DSA:3.40.50.150] (2-228)
  IPR029063 S-adenosyl-L-methionine-dependent methyltransferase superfamily [SSF53335] (6-227)

Secondary structure (DSSP, 8-state):
-PPPGGGG--HHHHHHHHHTS-SSHHHHTTT-STTSSHHHHHHHHHHHHHHHTGGG----TT---EEEEET-TTSHHIIIIIHHH-SEEEEE---HHHHHHHHHHTHHHHHTT-EEEEE-S-GGG--PPTT-EEEEEEES-GGGS-HHHHHHHHHHHHHTEEEEEEEEEEEE--SSSS-EEETTTTEEEPPHHHHHHHHHHTTEEEEEEEEPPS--TTBPPEEEEEEEEPP-/---B--

Sequence (238 aa):
MDVPADSHIKYEDAIDYWTDVDATVDGVLGGYGEGTVVPTMDVLGSNNNFLRRKLKSRMLPQQENNVKYAVDIGAGIGRVSKTMLLHKHAAKIDLVEPVKPFIEQMHVELAELKDKGQIGQIYEVGMQDWTPDAGKYWLIWCQWCVGHLPDAELVAFLKRCIVGLQPNGTIVVKEENNTPTDTDDDFDETDSSVTRSDAKFRQQIFEEEEAGLKLIASEERQRGLPRRELYPVRMYALKPMMPNPPKQQL